Protein AF-A0A358MH93-F1 (afdb_monomer_lite)

pLDDT: mean 88.99, std 15.11, range [40.38, 98.81]

Structure (mmCIF, N/CA/C/O backbone):
data_AF-A0A358MH93-F1
#
_entry.id   AF-A0A358MH93-F1
#
loop_
_atom_site.group_PDB
_atom_site.id
_atom_site.type_symbol
_atom_site.label_atom_id
_atom_site.label_alt_id
_atom_site.label_comp_id
_atom_site.label_asym_id
_atom_site.label_entity_id
_atom_site.label_seq_id
_atom_site.pdbx_PDB_ins_code
_atom_site.Cartn_x
_atom_site.Cartn_y
_atom_site.Cartn_z
_atom_site.occupancy
_atom_site.B_iso_or_equiv
_atom_site.auth_seq_id
_atom_site.auth_comp_id
_atom_site.auth_asym_id
_atom_site.auth_atom_id
_atom_site.pdbx_PDB_model_num
ATOM 1 N N . ASP A 1 1 ? 1.463 18.540 9.383 1.00 69.19 1 ASP A N 1
ATOM 2 C CA . ASP A 1 1 ? 0.606 17.612 10.126 1.00 69.19 1 ASP A CA 1
ATOM 3 C C . ASP A 1 1 ? -0.730 18.300 10.356 1.00 69.19 1 ASP A C 1
ATOM 5 O O . ASP A 1 1 ? -0.720 19.517 10.524 1.00 69.19 1 ASP A O 1
ATOM 9 N N . ILE A 1 2 ? -1.839 17.572 10.247 1.00 83.56 2 ILE A N 1
ATOM 10 C CA . ILE A 1 2 ? -3.200 18.104 10.422 1.00 83.56 2 ILE A CA 1
ATOM 11 C C . ILE A 1 2 ? -3.801 17.738 11.786 1.00 83.56 2 ILE A C 1
ATOM 13 O O . ILE A 1 2 ? -4.782 18.365 12.189 1.00 83.56 2 ILE A O 1
ATOM 17 N N . PHE A 1 3 ? -3.200 16.784 12.507 1.00 84.94 3 PHE A N 1
ATOM 18 C CA . PHE A 1 3 ? -3.620 16.396 13.852 1.00 84.94 3 PHE A CA 1
ATOM 19 C C . PHE A 1 3 ? -3.056 17.318 14.929 1.00 84.94 3 PHE A C 1
ATOM 21 O O . PHE A 1 3 ? -1.975 17.897 14.785 1.00 84.94 3 PHE A O 1
ATOM 28 N N . GLU A 1 4 ? -3.777 17.433 16.040 1.00 78.88 4 GLU A N 1
ATOM 29 C CA . GLU A 1 4 ? -3.270 18.089 17.244 1.00 78.88 4 GLU A CA 1
ATOM 30 C C . GLU A 1 4 ? -1.979 17.420 17.764 1.00 78.88 4 GLU A C 1
ATOM 32 O O . GLU A 1 4 ? -1.848 16.196 17.713 1.00 78.88 4 GLU A O 1
ATOM 37 N N . PRO A 1 5 ? -1.011 18.200 18.288 1.00 81.75 5 PRO A N 1
ATOM 38 C CA . PRO A 1 5 ? -1.078 19.647 18.532 1.00 81.75 5 PRO A CA 1
ATOM 39 C C . PRO A 1 5 ? -0.656 20.520 17.334 1.00 81.75 5 PRO A C 1
ATOM 41 O O . PRO A 1 5 ? -0.644 21.743 17.448 1.00 81.75 5 PRO A O 1
ATOM 44 N N . MET A 1 6 ? -0.254 19.926 16.207 1.00 82.06 6 MET A N 1
ATOM 45 C CA . MET A 1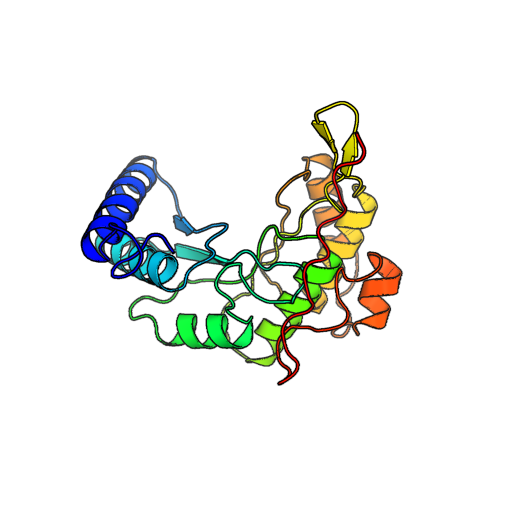 6 ? 0.331 20.657 15.071 1.00 82.06 6 MET A CA 1
ATOM 46 C C . MET A 1 6 ? -0.716 21.178 14.070 1.00 82.06 6 MET A C 1
ATOM 48 O O . MET A 1 6 ? -0.439 22.127 13.335 1.00 82.06 6 MET A O 1
ATOM 52 N N . GLY A 1 7 ? -1.904 20.577 14.050 1.00 82.88 7 GLY A N 1
ATOM 53 C CA . GLY A 1 7 ? -3.100 21.029 13.345 1.00 82.88 7 GLY A CA 1
ATOM 54 C C . GLY A 1 7 ? -4.318 21.064 14.274 1.00 82.88 7 GLY A C 1
ATOM 55 O O . GLY A 1 7 ? -4.172 21.046 15.492 1.00 82.88 7 GLY A O 1
ATOM 56 N N . THR A 1 8 ? -5.521 21.151 13.703 1.00 86.50 8 THR A N 1
ATOM 57 C CA . THR A 1 8 ? -6.782 21.331 14.453 1.00 86.50 8 THR A CA 1
ATOM 58 C C . THR A 1 8 ? -7.646 20.074 14.519 1.00 86.50 8 THR A C 1
ATOM 60 O O . THR A 1 8 ? -8.735 20.114 15.087 1.00 86.50 8 THR A O 1
ATOM 63 N N . MET A 1 9 ? -7.230 18.980 13.877 1.00 91.44 9 MET A N 1
ATOM 64 C CA . MET A 1 9 ? -8.006 17.746 13.858 1.00 91.44 9 MET A CA 1
ATOM 65 C C . MET A 1 9 ? -7.697 16.913 15.101 1.00 91.44 9 MET A C 1
ATOM 67 O O . MET A 1 9 ? -6.548 16.545 15.350 1.00 91.44 9 MET A O 1
ATOM 71 N N . THR A 1 10 ? -8.728 16.604 15.882 1.00 94.88 10 THR A N 1
ATOM 72 C CA . THR A 1 10 ? -8.618 15.669 17.004 1.00 94.88 10 THR A CA 1
ATOM 73 C C . THR A 1 10 ? -8.776 14.233 16.506 1.00 94.88 10 THR A C 1
ATOM 75 O O . THR A 1 10 ? -9.398 13.985 15.470 1.00 94.88 10 THR A O 1
ATOM 78 N N . HIS A 1 11 ? -8.268 13.264 17.274 1.00 94.94 11 HIS A N 1
ATOM 79 C CA . HIS A 1 11 ? -8.519 11.841 17.011 1.00 94.94 11 HIS A CA 1
ATOM 80 C C . HIS A 1 11 ? -10.016 11.525 16.963 1.00 94.94 11 HIS A C 1
ATOM 82 O O . HIS A 1 11 ? -10.476 10.909 16.010 1.00 94.94 11 HIS A O 1
ATOM 88 N N . ALA A 1 12 ? -10.783 12.019 17.938 1.00 96.88 12 ALA A N 1
ATOM 89 C CA . ALA A 1 12 ? -12.228 11.801 18.001 1.00 96.88 12 ALA A CA 1
ATOM 90 C C . ALA A 1 12 ? -12.957 12.331 16.755 1.00 96.88 12 ALA A C 1
ATOM 92 O O . ALA A 1 12 ? -13.821 11.645 16.219 1.00 96.88 12 ALA A O 1
ATOM 93 N N . LEU A 1 13 ? -12.567 13.510 16.257 1.00 97.06 13 LEU A N 1
ATOM 94 C CA . LEU A 1 13 ? -13.145 14.070 15.037 1.00 97.06 13 LEU A CA 1
ATOM 95 C C . LEU A 1 13 ? -12.785 13.233 13.801 1.00 97.06 13 LEU A C 1
ATOM 97 O O . LEU A 1 13 ? -13.634 13.001 12.946 1.00 97.06 13 LEU A O 1
ATOM 101 N N . ALA A 1 14 ? -11.546 12.745 13.702 1.00 97.44 14 ALA A N 1
ATOM 102 C CA . ALA A 1 14 ? -11.155 11.858 12.608 1.00 97.44 14 ALA A CA 1
ATOM 103 C C . ALA A 1 14 ? -11.934 10.529 12.641 1.00 97.44 14 ALA A C 1
ATOM 105 O O . ALA A 1 14 ? -12.376 10.058 11.593 1.00 97.44 14 ALA A O 1
ATOM 106 N N . VAL A 1 15 ? -12.146 9.952 13.831 1.00 98.62 15 VAL A N 1
ATOM 107 C CA . VAL A 1 15 ? -12.980 8.752 14.019 1.00 98.62 15 VAL A CA 1
ATOM 108 C C . VAL A 1 15 ? -14.408 9.013 13.550 1.00 98.62 15 VAL A C 1
ATOM 110 O O . VAL A 1 15 ? -14.942 8.218 12.784 1.00 98.62 15 VAL A O 1
ATOM 113 N N . GLU A 1 16 ? -15.012 10.134 13.950 1.00 98.44 16 GLU A N 1
ATOM 114 C CA . GLU A 1 16 ? -16.363 10.520 13.524 1.00 98.44 16 GLU A CA 1
ATOM 115 C C . GLU A 1 16 ? -16.475 10.597 11.991 1.00 98.44 16 GLU A C 1
ATOM 117 O O . GLU A 1 16 ? -17.361 9.972 11.406 1.00 98.44 16 GLU A O 1
ATOM 122 N N . ILE A 1 17 ? -15.516 11.261 11.333 1.00 98.12 17 ILE A N 1
ATOM 123 C CA . ILE A 1 17 ? -15.471 11.411 9.869 1.00 98.12 17 ILE A CA 1
ATOM 124 C C . ILE A 1 17 ? -15.352 10.058 9.153 1.00 98.12 17 ILE A C 1
ATOM 126 O O . ILE A 1 17 ? -16.009 9.828 8.133 1.00 98.12 17 ILE A O 1
ATOM 130 N N . PHE A 1 18 ? -14.495 9.155 9.635 1.00 98.69 18 PHE A N 1
ATOM 131 C CA . PHE A 1 18 ? -14.370 7.824 9.035 1.00 98.69 18 PHE A CA 1
ATOM 132 C C . PHE A 1 18 ? -15.592 6.946 9.322 1.00 98.69 18 PHE A C 1
ATOM 134 O O . PHE A 1 18 ? -15.972 6.149 8.466 1.00 98.69 18 PHE A O 1
ATOM 141 N N . HIS A 1 19 ? -16.221 7.096 10.489 1.00 98.81 19 HIS A N 1
ATOM 142 C CA . HIS A 1 19 ? -17.366 6.285 10.897 1.00 98.81 19 HIS A CA 1
ATOM 143 C C . HIS A 1 19 ? -18.613 6.615 10.072 1.00 98.81 19 HIS A C 1
ATOM 145 O O . HIS A 1 19 ? -19.288 5.698 9.611 1.00 98.81 19 HIS A O 1
ATOM 151 N N . GLU A 1 20 ? -18.869 7.898 9.797 1.00 98.75 20 GLU A N 1
ATOM 152 C CA . GLU A 1 20 ? -19.962 8.318 8.909 1.00 98.75 20 GLU A CA 1
ATOM 153 C C . GLU A 1 20 ? -19.828 7.686 7.513 1.00 98.75 20 GLU A C 1
ATOM 155 O O . GLU A 1 20 ? -20.782 7.125 6.972 1.00 98.75 20 GLU A O 1
ATOM 160 N N . GLN A 1 21 ? -18.618 7.709 6.946 1.00 98.69 21 GLN A N 1
ATOM 161 C CA . GLN A 1 21 ? -18.345 7.093 5.646 1.00 98.69 21 GLN A CA 1
ATOM 162 C C . GLN A 1 21 ? -18.482 5.565 5.690 1.00 98.69 21 GLN A C 1
ATOM 164 O O . GLN A 1 21 ? -18.990 4.968 4.740 1.00 98.69 21 GLN A O 1
ATOM 169 N N . ALA A 1 22 ? -18.036 4.933 6.779 1.00 98.75 22 ALA A N 1
ATOM 170 C CA . ALA A 1 22 ? -18.141 3.492 6.972 1.00 98.75 22 ALA A CA 1
ATOM 171 C C . ALA A 1 22 ? -19.603 3.028 7.010 1.00 98.75 22 ALA A C 1
ATOM 173 O O . ALA A 1 22 ? -19.953 2.089 6.299 1.00 98.75 22 ALA A O 1
ATOM 174 N N . GLU A 1 23 ? -20.465 3.713 7.767 1.00 98.75 23 GLU A N 1
ATOM 175 C CA . GLU A 1 23 ? -21.899 3.404 7.815 1.00 98.75 23 GLU A CA 1
ATOM 176 C C . GLU A 1 23 ? -22.573 3.642 6.455 1.00 98.75 23 GLU A C 1
ATOM 178 O O . GLU A 1 23 ? -23.325 2.788 5.991 1.00 98.75 23 GLU A O 1
ATOM 183 N N . GLY A 1 24 ? -22.224 4.713 5.734 1.00 98.75 24 GLY A N 1
ATOM 184 C CA . GLY A 1 24 ? -22.736 4.924 4.374 1.00 98.75 24 GLY A CA 1
ATOM 185 C C . GLY A 1 24 ? -22.348 3.805 3.392 1.00 98.75 24 GLY A C 1
ATOM 186 O O . GLY A 1 24 ? -23.178 3.339 2.609 1.00 98.75 24 GLY A O 1
ATOM 187 N N . LEU A 1 25 ? -21.097 3.328 3.437 1.00 98.62 25 LEU A N 1
ATOM 188 C CA . LEU A 1 25 ? -20.631 2.203 2.610 1.00 98.62 25 LEU A CA 1
ATOM 189 C C . LEU A 1 25 ? -21.315 0.883 2.992 1.00 98.62 25 LEU A C 1
ATOM 191 O O . LEU A 1 25 ? -21.677 0.095 2.115 1.00 98.62 25 LEU A O 1
ATOM 195 N N . LYS A 1 26 ? -21.520 0.661 4.291 1.00 98.50 26 LYS A N 1
ATOM 196 C CA . LYS A 1 26 ? -22.234 -0.493 4.843 1.00 98.50 26 LYS A CA 1
ATOM 197 C C . LYS A 1 26 ? -23.681 -0.548 4.375 1.00 98.50 26 LYS A C 1
ATOM 199 O O . LYS A 1 26 ? -24.123 -1.580 3.878 1.00 98.50 26 LYS A O 1
ATOM 204 N N . GLU A 1 27 ? -24.409 0.562 4.490 1.00 98.62 27 GLU A N 1
ATOM 205 C CA . GLU A 1 27 ? -25.786 0.690 4.001 1.00 98.62 27 GLU A CA 1
ATOM 206 C C . GLU A 1 27 ? -25.869 0.472 2.485 1.00 98.62 27 GLU A C 1
ATOM 208 O O . GLU A 1 27 ? -26.817 -0.139 1.990 1.00 98.62 27 GLU A O 1
ATOM 213 N N . GLY A 1 28 ? -24.839 0.907 1.753 1.00 98.38 28 GLY A N 1
ATOM 214 C CA . GLY A 1 28 ? -24.670 0.642 0.324 1.00 98.38 28 GLY A CA 1
ATOM 215 C C . GLY A 1 28 ? -24.374 -0.821 -0.035 1.00 98.38 28 GLY A C 1
ATOM 216 O O . GLY A 1 28 ? -24.369 -1.154 -1.220 1.00 98.38 28 GLY A O 1
ATOM 217 N N . GLY A 1 29 ? -24.149 -1.695 0.951 1.00 98.31 29 GLY A N 1
ATOM 218 C CA . GLY A 1 29 ? -23.909 -3.125 0.756 1.00 98.31 29 GLY A CA 1
ATOM 219 C C . GLY A 1 29 ? -22.457 -3.493 0.451 1.00 98.31 29 GLY A C 1
ATOM 220 O O . GLY A 1 29 ? -22.224 -4.514 -0.190 1.00 98.31 29 GLY A O 1
ATOM 221 N N . ALA A 1 30 ? -21.481 -2.676 0.862 1.00 98.44 30 ALA A N 1
ATOM 222 C CA . ALA A 1 30 ? -20.070 -3.030 0.728 1.00 98.44 30 ALA A CA 1
ATOM 223 C C . ALA A 1 30 ? -19.726 -4.287 1.551 1.00 98.44 30 ALA A C 1
ATOM 225 O O . ALA A 1 30 ? -20.094 -4.392 2.719 1.00 98.44 30 ALA A O 1
ATOM 226 N N . ASP A 1 31 ? -18.968 -5.214 0.960 1.00 98.38 31 ASP A N 1
ATOM 227 C CA . ASP A 1 31 ? -18.526 -6.436 1.649 1.00 98.38 31 ASP A CA 1
ATOM 228 C C . ASP A 1 31 ? -17.365 -6.184 2.628 1.00 98.38 31 ASP A C 1
ATOM 230 O O . ASP A 1 31 ? -17.181 -6.917 3.596 1.00 98.38 31 ASP A O 1
ATOM 234 N N . VAL A 1 32 ? -16.542 -5.169 2.349 1.00 98.31 32 VAL A N 1
ATOM 235 C CA . VAL A 1 32 ? -15.327 -4.833 3.102 1.00 98.31 32 VAL A CA 1
ATOM 236 C C . VAL A 1 32 ? -15.035 -3.341 2.971 1.00 98.31 32 VAL A C 1
ATOM 238 O O . VAL A 1 32 ? -15.236 -2.752 1.906 1.00 98.31 32 VAL A O 1
ATOM 241 N N . LEU A 1 33 ? -14.518 -2.727 4.033 1.00 98.81 33 LEU A N 1
ATOM 242 C CA . LEU A 1 33 ? -14.034 -1.348 3.988 1.00 98.81 33 LEU A CA 1
ATOM 243 C C . LEU A 1 33 ? -12.574 -1.310 3.518 1.00 98.81 33 LEU A C 1
ATOM 245 O O . LEU A 1 33 ? -11.730 -2.075 3.985 1.00 98.81 33 LEU A O 1
ATOM 249 N N . TRP A 1 34 ? -12.257 -0.417 2.581 1.00 98.44 34 TRP A N 1
ATOM 250 C CA . TRP A 1 34 ? -10.931 -0.342 1.966 1.00 98.44 34 TRP A CA 1
ATOM 251 C C . TRP A 1 34 ? -10.288 1.026 2.202 1.00 98.44 34 TRP A C 1
ATOM 253 O O . TRP A 1 34 ? -10.558 1.994 1.492 1.00 98.44 34 TRP A O 1
ATOM 263 N N . LEU A 1 35 ? -9.423 1.103 3.213 1.00 98.56 35 LEU A N 1
ATOM 264 C CA . LEU A 1 35 ? -8.688 2.314 3.563 1.00 98.56 35 LEU A CA 1
ATOM 265 C C . LEU A 1 35 ? -7.454 2.459 2.675 1.00 98.56 35 LEU A C 1
ATOM 267 O O . LEU A 1 35 ? -6.526 1.649 2.734 1.00 98.56 35 LEU A O 1
ATOM 271 N N . GLU A 1 36 ? -7.417 3.503 1.855 1.00 97.19 36 GLU A N 1
ATOM 272 C CA . GLU A 1 36 ? -6.393 3.649 0.823 1.00 97.19 36 GLU A CA 1
ATOM 273 C C . GLU A 1 36 ? -5.651 4.992 0.889 1.00 97.19 36 GLU A C 1
ATOM 275 O O . GLU A 1 36 ? -6.239 6.028 1.179 1.00 97.19 36 GLU A O 1
ATOM 280 N N . THR A 1 37 ? -4.352 4.985 0.559 1.00 95.75 37 THR A N 1
ATOM 281 C CA . THR A 1 37 ? -3.495 6.185 0.442 1.00 95.75 37 THR A CA 1
ATOM 282 C C . THR A 1 37 ? -3.329 6.991 1.736 1.00 95.75 37 THR A C 1
ATOM 284 O O . THR A 1 37 ? -3.125 8.205 1.702 1.00 95.75 37 THR A O 1
ATOM 287 N N . ILE A 1 38 ? -3.347 6.332 2.894 1.00 95.69 38 ILE A N 1
ATOM 288 C CA . ILE A 1 38 ? -3.075 7.012 4.165 1.00 95.69 38 ILE A CA 1
ATOM 289 C C . ILE A 1 38 ? -1.580 7.305 4.307 1.00 95.69 38 ILE A C 1
ATOM 291 O O . ILE A 1 38 ? -0.728 6.512 3.902 1.00 95.69 38 ILE A O 1
ATOM 295 N N . SER A 1 39 ? -1.246 8.464 4.871 1.00 92.69 39 SER A N 1
ATOM 296 C CA . SER A 1 39 ? 0.149 8.876 5.085 1.00 92.69 39 SER A CA 1
ATOM 297 C C . SER A 1 39 ? 0.548 8.933 6.559 1.00 92.69 39 SER A C 1
ATOM 299 O O . SER A 1 39 ? 1.738 8.791 6.856 1.00 92.69 39 SER A O 1
ATOM 301 N N . ALA A 1 40 ? -0.422 9.104 7.462 1.00 94.50 40 ALA A N 1
ATOM 302 C CA . ALA A 1 40 ? -0.213 9.303 8.893 1.00 94.50 40 ALA A CA 1
ATOM 303 C C . ALA A 1 40 ? -0.710 8.101 9.730 1.00 94.50 40 ALA A C 1
ATOM 305 O O . ALA A 1 40 ? -1.810 7.599 9.480 1.00 94.50 40 ALA A O 1
ATOM 306 N N . PRO A 1 41 ? 0.061 7.631 10.729 1.00 95.88 41 PRO A N 1
ATOM 307 C CA . PRO A 1 41 ? -0.391 6.628 11.699 1.00 95.88 41 PRO A CA 1
ATOM 308 C C . PRO A 1 41 ? -1.686 7.002 12.424 1.00 95.88 41 PRO A C 1
ATOM 310 O O . PRO A 1 41 ? -2.514 6.135 12.691 1.00 95.88 41 PRO A O 1
ATOM 313 N N . GLU A 1 42 ? -1.857 8.282 12.744 1.00 95.94 42 GLU A N 1
ATOM 314 C CA . GLU A 1 42 ? -2.990 8.830 13.487 1.00 95.94 42 GLU A CA 1
ATOM 315 C C . GLU A 1 42 ? -4.293 8.655 12.695 1.00 95.94 42 GLU A C 1
ATOM 317 O O . GLU A 1 42 ? -5.267 8.123 13.224 1.00 95.94 42 GLU A O 1
ATOM 322 N N . GLU A 1 43 ? -4.279 8.977 11.396 1.00 96.75 43 GLU A N 1
ATOM 323 C CA . GLU A 1 43 ? -5.405 8.728 10.483 1.00 96.75 43 GLU A CA 1
ATOM 324 C C . GLU A 1 43 ? -5.727 7.238 10.376 1.00 96.75 43 GLU A C 1
ATOM 326 O O . GLU A 1 43 ? -6.890 6.847 10.436 1.00 96.75 43 GLU A O 1
ATOM 331 N N . TYR A 1 44 ? -4.698 6.395 10.248 1.00 98.19 44 TYR A N 1
ATOM 332 C CA . TYR A 1 44 ? -4.880 4.950 10.113 1.00 98.19 44 TYR A CA 1
ATOM 333 C C . TYR A 1 44 ? -5.521 4.342 11.370 1.00 98.19 44 TYR A C 1
ATOM 335 O O . TYR A 1 44 ? -6.386 3.474 11.270 1.00 98.19 44 TYR A O 1
ATOM 343 N N . ARG A 1 45 ? -5.126 4.815 12.562 1.00 98.25 45 ARG A N 1
ATOM 344 C CA . ARG A 1 45 ? -5.712 4.398 13.847 1.00 98.25 45 ARG A CA 1
ATOM 345 C C . ARG A 1 45 ? -7.141 4.907 14.019 1.00 98.25 45 ARG A C 1
ATOM 347 O O . ARG A 1 45 ? -7.982 4.144 14.483 1.00 98.25 45 ARG A O 1
ATOM 354 N N . ALA A 1 46 ? -7.419 6.151 13.632 1.00 98.38 46 ALA A N 1
ATOM 355 C CA . ALA A 1 46 ? -8.769 6.706 13.675 1.00 98.38 46 ALA A CA 1
ATOM 356 C C . ALA A 1 46 ? -9.726 5.948 12.739 1.00 98.38 46 ALA A C 1
ATOM 358 O O . ALA A 1 46 ? -10.827 5.584 13.145 1.00 98.38 46 ALA A O 1
ATOM 359 N N . ALA A 1 47 ? -9.282 5.632 11.518 1.00 98.69 47 ALA A N 1
ATOM 360 C CA . ALA A 1 47 ? -10.046 4.811 10.584 1.00 98.69 47 ALA A CA 1
ATOM 361 C C . ALA A 1 47 ? -10.285 3.394 11.125 1.00 98.69 47 ALA A C 1
ATOM 363 O O . ALA A 1 47 ? -11.403 2.893 11.049 1.00 98.69 47 ALA A O 1
ATOM 364 N N . ALA A 1 48 ? -9.267 2.767 11.728 1.00 98.75 48 ALA A N 1
ATOM 365 C CA . ALA A 1 48 ? -9.434 1.471 12.379 1.00 98.75 48 ALA A CA 1
ATOM 366 C C . ALA A 1 48 ? -10.538 1.531 13.448 1.00 98.75 48 ALA A C 1
ATOM 368 O O . ALA A 1 48 ? -11.488 0.756 13.383 1.00 98.75 48 ALA A O 1
ATOM 369 N N . GLU A 1 49 ? -10.476 2.475 14.388 1.00 98.75 49 GLU A N 1
ATOM 370 C CA . GLU A 1 49 ? -11.504 2.621 15.427 1.00 98.75 49 GLU A CA 1
ATOM 371 C C . GLU A 1 49 ? -12.904 2.849 14.837 1.00 98.75 49 GLU A C 1
ATOM 373 O O . GLU A 1 49 ? -13.857 2.176 15.232 1.00 98.75 49 GLU A O 1
ATOM 378 N N . ALA A 1 50 ? -13.021 3.712 13.827 1.00 98.81 50 ALA A N 1
ATOM 379 C CA . ALA A 1 50 ? -14.271 3.948 13.114 1.00 98.81 50 ALA A CA 1
ATOM 380 C C . ALA A 1 50 ? -14.858 2.675 12.479 1.00 98.81 50 ALA A C 1
ATOM 382 O O . ALA A 1 50 ? -16.058 2.426 12.576 1.00 98.81 50 ALA A O 1
ATOM 383 N N . PHE A 1 51 ? -14.027 1.836 11.861 1.00 98.75 51 PHE A N 1
ATOM 384 C CA . PHE A 1 51 ? -14.483 0.590 11.240 1.00 98.75 51 PHE A CA 1
ATOM 385 C C . PHE A 1 51 ? -14.887 -0.471 12.267 1.00 98.75 51 PHE A C 1
ATOM 387 O O . PHE A 1 51 ? -15.810 -1.246 12.014 1.00 98.75 51 PHE A O 1
ATOM 394 N N . ALA A 1 52 ? -14.257 -0.477 13.450 1.00 98.69 52 ALA A N 1
ATOM 395 C CA . ALA A 1 52 ? -14.726 -1.287 14.574 1.00 98.69 52 ALA A CA 1
ATOM 396 C C . ALA A 1 52 ? -16.107 -0.840 15.064 1.00 98.69 52 ALA A C 1
ATOM 398 O O . ALA A 1 52 ? -16.950 -1.698 15.320 1.00 98.69 52 ALA A O 1
ATOM 399 N N . LEU A 1 53 ? -16.356 0.472 15.168 1.00 98.62 53 LEU A N 1
ATOM 400 C CA . LEU A 1 53 ? -17.675 1.007 15.530 1.00 98.62 53 LEU A CA 1
ATOM 401 C C . LEU A 1 53 ? -18.743 0.611 14.503 1.00 98.62 53 LEU A C 1
ATOM 403 O O . LEU A 1 53 ? -19.825 0.172 14.892 1.00 98.62 53 LEU A O 1
ATOM 407 N N . ALA A 1 54 ? -18.398 0.662 13.213 1.00 98.50 54 ALA A N 1
ATOM 408 C CA . ALA A 1 54 ? -19.283 0.218 12.140 1.00 98.50 54 ALA A CA 1
ATOM 409 C C . ALA A 1 54 ? -19.485 -1.311 12.098 1.00 98.50 54 ALA A C 1
ATOM 411 O O . ALA A 1 54 ? -20.402 -1.808 11.437 1.00 98.50 54 ALA A O 1
ATOM 412 N N . GLY A 1 55 ? -18.648 -2.080 12.803 1.00 98.38 55 GLY A N 1
ATOM 413 C CA . GLY A 1 55 ? -18.712 -3.540 12.846 1.00 98.38 55 GLY A CA 1
ATOM 414 C C . GLY A 1 55 ? -18.396 -4.204 11.505 1.00 98.38 55 GLY A C 1
ATOM 415 O O . GLY A 1 55 ? -18.986 -5.238 11.195 1.00 98.38 55 GLY A O 1
ATOM 416 N N . MET A 1 56 ? -17.512 -3.605 10.700 1.00 98.25 56 MET A N 1
ATOM 417 C CA . MET A 1 56 ? -17.132 -4.117 9.382 1.00 98.25 56 MET A CA 1
ATOM 418 C C . MET A 1 56 ? -15.673 -4.559 9.325 1.00 98.25 56 MET A C 1
ATOM 420 O O . MET A 1 56 ? -14.774 -3.906 9.861 1.00 98.25 56 MET A O 1
ATOM 424 N N . ASP A 1 57 ? -15.440 -5.645 8.594 1.00 98.50 57 ASP A N 1
ATOM 425 C CA . ASP A 1 57 ? -14.103 -6.062 8.204 1.00 98.50 57 ASP A CA 1
ATOM 426 C C . ASP A 1 57 ? -13.468 -5.042 7.249 1.00 98.50 57 ASP A C 1
ATOM 428 O O . ASP A 1 57 ? -14.148 -4.394 6.444 1.00 98.50 57 ASP A O 1
ATOM 432 N N . TRP A 1 58 ? -12.142 -4.902 7.323 1.00 98.75 58 TRP A N 1
ATOM 433 C CA . TRP A 1 58 ? -11.438 -3.883 6.554 1.00 98.75 58 TRP A CA 1
ATOM 434 C C . TRP A 1 58 ? -10.031 -4.286 6.113 1.00 98.75 58 TRP A C 1
ATOM 436 O O . TRP A 1 58 ? -9.375 -5.157 6.691 1.00 98.75 58 TRP A O 1
ATOM 446 N N . CYS A 1 59 ? -9.560 -3.614 5.068 1.00 98.62 59 CYS A N 1
ATOM 447 C CA . CYS A 1 59 ? -8.199 -3.668 4.546 1.00 98.62 59 CYS A CA 1
ATOM 448 C C . CYS A 1 59 ? -7.597 -2.261 4.555 1.00 98.62 59 CYS A C 1
ATOM 450 O O . CYS A 1 59 ? -8.327 -1.283 4.389 1.00 98.62 59 CYS A O 1
ATOM 452 N N . GLY A 1 60 ? -6.274 -2.140 4.706 1.00 98.19 60 GLY A N 1
ATOM 453 C CA . GLY A 1 60 ? -5.653 -0.819 4.809 1.00 98.19 60 GLY A CA 1
ATOM 454 C C . GLY A 1 60 ? -4.275 -0.689 4.171 1.00 98.19 60 GLY A C 1
ATOM 455 O O . GLY A 1 60 ? -3.340 -1.409 4.517 1.00 98.19 60 GLY A O 1
ATOM 456 N N . THR A 1 61 ? -4.109 0.305 3.305 1.00 98.25 61 THR A N 1
ATOM 457 C CA . THR A 1 61 ? -2.832 0.630 2.653 1.00 98.25 61 THR A CA 1
ATOM 458 C C . THR A 1 61 ? -2.351 2.036 2.982 1.00 98.25 61 THR A C 1
ATOM 460 O O . THR A 1 61 ? -3.152 2.966 3.082 1.00 98.25 61 THR A O 1
ATOM 463 N N . MET A 1 62 ? -1.032 2.190 3.109 1.00 97.56 62 MET A N 1
ATOM 464 C CA . MET A 1 62 ? -0.383 3.501 3.178 1.00 97.56 62 MET A CA 1
ATOM 465 C C . MET A 1 62 ? 0.404 3.790 1.897 1.00 97.56 62 MET A C 1
ATOM 467 O O . MET A 1 62 ? 0.875 2.872 1.220 1.00 97.56 62 MET A O 1
ATOM 471 N N . SER A 1 63 ? 0.572 5.074 1.578 1.00 94.69 63 SER A N 1
ATOM 472 C CA . SER A 1 63 ? 1.379 5.513 0.434 1.00 94.69 63 SER A CA 1
ATOM 473 C C . SER A 1 63 ? 2.811 5.814 0.863 1.00 94.69 63 SER A C 1
ATOM 475 O O . SER A 1 63 ? 3.044 6.629 1.757 1.00 94.69 63 SER A O 1
ATOM 477 N N . PHE A 1 64 ? 3.773 5.202 0.175 1.00 92.56 64 PHE A N 1
ATOM 478 C CA . PHE A 1 64 ? 5.206 5.362 0.422 1.00 92.56 64 PHE A CA 1
ATOM 479 C C . PHE A 1 64 ? 5.849 6.167 -0.706 1.00 92.56 64 PHE A C 1
ATOM 481 O O . PHE A 1 64 ? 5.524 5.984 -1.880 1.00 92.56 64 PHE A O 1
ATOM 488 N N . ASP A 1 65 ? 6.735 7.087 -0.346 1.00 81.69 65 ASP A N 1
ATOM 489 C CA . ASP A 1 65 ? 7.442 7.951 -1.279 1.00 81.69 65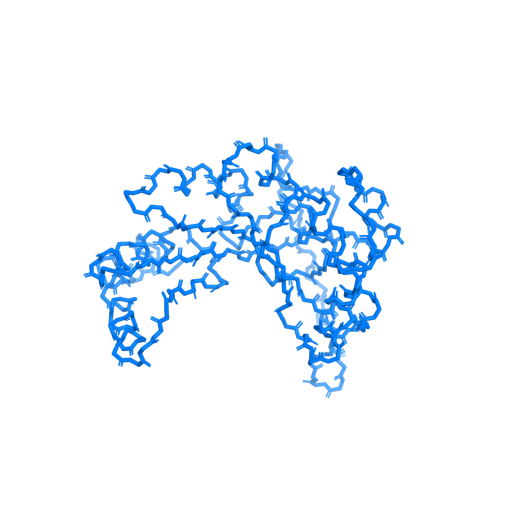 ASP A CA 1
ATOM 490 C C . ASP A 1 65 ? 8.809 7.381 -1.686 1.00 81.69 65 ASP A C 1
ATOM 492 O O . ASP A 1 65 ? 9.166 6.237 -1.384 1.00 81.69 65 ASP A O 1
ATOM 496 N N . THR A 1 66 ? 9.582 8.202 -2.399 1.00 68.56 66 THR A N 1
ATOM 497 C CA . THR A 1 66 ? 10.883 7.833 -2.951 1.00 68.56 66 THR A CA 1
ATOM 498 C C . THR A 1 66 ? 11.886 7.347 -1.907 1.00 68.56 66 THR A C 1
ATOM 500 O O . THR A 1 66 ? 12.809 6.617 -2.251 1.00 68.56 66 THR A O 1
ATOM 503 N N . ALA A 1 67 ? 11.744 7.741 -0.639 1.00 70.94 67 ALA A N 1
ATOM 504 C CA . ALA A 1 67 ? 12.651 7.382 0.449 1.00 70.94 67 ALA A CA 1
ATOM 505 C C . ALA A 1 67 ? 12.239 6.092 1.186 1.00 70.94 67 ALA A C 1
ATOM 507 O O . ALA A 1 67 ? 12.745 5.835 2.275 1.00 70.94 67 ALA A O 1
ATOM 508 N N . GLY A 1 68 ? 11.296 5.308 0.643 1.00 81.94 68 GLY A N 1
ATOM 509 C CA . GLY A 1 68 ? 10.820 4.072 1.278 1.00 81.94 68 GLY A CA 1
ATOM 510 C C . GLY A 1 68 ? 9.998 4.307 2.552 1.00 81.94 68 GLY A C 1
ATOM 511 O O . GLY A 1 68 ? 9.773 3.385 3.339 1.00 81.94 68 GLY A O 1
ATOM 512 N N . ARG A 1 69 ? 9.531 5.543 2.762 1.00 91.25 69 ARG A N 1
ATOM 513 C CA . ARG A 1 69 ? 8.743 5.976 3.922 1.00 91.25 69 ARG A CA 1
ATOM 514 C C . ARG A 1 69 ? 7.476 6.692 3.470 1.00 91.25 69 ARG A C 1
ATOM 516 O O . ARG A 1 69 ? 7.409 7.197 2.355 1.00 91.25 69 ARG A O 1
ATOM 523 N N . THR A 1 70 ? 6.458 6.750 4.320 1.00 93.31 70 THR A N 1
ATOM 524 C CA . THR A 1 70 ? 5.282 7.593 4.056 1.00 93.31 70 THR A CA 1
ATOM 525 C C . THR A 1 70 ? 5.650 9.078 4.124 1.00 93.31 70 THR A C 1
ATOM 527 O O . THR A 1 70 ? 6.724 9.438 4.609 1.00 93.31 70 THR A O 1
ATOM 530 N N . MET A 1 71 ? 4.741 9.971 3.709 1.00 89.00 71 MET A N 1
ATOM 531 C CA . MET A 1 71 ? 4.946 11.425 3.846 1.00 89.00 71 MET A CA 1
ATOM 532 C C . MET A 1 71 ? 5.235 11.852 5.298 1.00 89.00 71 MET A C 1
ATOM 534 O O . MET A 1 71 ? 5.936 12.838 5.518 1.00 89.00 71 MET A O 1
ATOM 538 N N . MET A 1 72 ? 4.736 11.089 6.276 1.00 90.00 72 MET A N 1
ATOM 539 C CA . MET A 1 72 ? 4.962 11.315 7.708 1.00 90.00 72 MET A CA 1
ATOM 540 C C . MET A 1 72 ? 6.181 10.555 8.257 1.00 90.00 72 MET A C 1
ATOM 542 O O . MET A 1 72 ? 6.392 10.503 9.464 1.00 90.00 72 MET A O 1
ATOM 546 N N . GLY A 1 73 ? 7.007 9.968 7.386 1.00 91.56 73 GLY A N 1
ATOM 547 C CA . GLY A 1 73 ? 8.269 9.329 7.757 1.00 91.56 73 GLY A CA 1
ATOM 548 C C . GLY A 1 73 ? 8.151 7.887 8.253 1.00 91.56 73 GLY A C 1
ATOM 549 O O . GLY A 1 73 ? 9.141 7.350 8.756 1.00 91.56 73 GLY A O 1
ATOM 550 N N . VAL A 1 74 ? 6.990 7.247 8.098 1.00 93.75 74 VAL A N 1
ATOM 551 C CA . VAL A 1 74 ? 6.741 5.877 8.574 1.00 93.75 74 VAL A CA 1
ATOM 552 C C . VAL A 1 74 ? 7.376 4.867 7.623 1.00 93.75 74 VAL A C 1
ATOM 554 O O . VAL A 1 74 ? 7.089 4.885 6.429 1.00 93.75 74 VAL A O 1
ATOM 557 N N . THR A 1 75 ? 8.230 3.978 8.130 1.00 95.62 75 THR A N 1
ATOM 558 C CA . THR A 1 75 ? 8.802 2.872 7.341 1.00 95.62 75 THR A CA 1
ATOM 559 C C . THR A 1 75 ? 7.817 1.709 7.201 1.00 95.62 75 THR A C 1
ATOM 561 O O . THR A 1 75 ? 6.872 1.568 7.981 1.00 95.62 75 THR A O 1
ATOM 564 N N . SER A 1 76 ? 8.063 0.817 6.239 1.00 94.88 76 SER A N 1
ATOM 565 C CA . SER A 1 76 ? 7.279 -0.417 6.078 1.00 94.88 76 SER A CA 1
ATOM 566 C C . SER A 1 76 ? 7.287 -1.286 7.346 1.00 94.88 76 SER A C 1
ATOM 568 O O . SER A 1 76 ? 6.246 -1.802 7.752 1.00 94.88 76 SER A O 1
ATOM 570 N N . ALA A 1 77 ? 8.431 -1.381 8.031 1.00 95.25 77 ALA A N 1
ATOM 571 C CA . ALA A 1 77 ? 8.559 -2.096 9.300 1.00 95.25 77 ALA A CA 1
ATOM 572 C C . ALA A 1 77 ? 7.725 -1.456 10.425 1.00 95.25 77 ALA A C 1
ATOM 574 O O . ALA A 1 77 ? 7.030 -2.160 11.157 1.00 95.25 77 ALA A O 1
ATOM 575 N N . GLN A 1 78 ? 7.748 -0.123 10.537 1.00 96.56 78 GLN A N 1
ATOM 576 C CA . GLN A 1 78 ? 6.954 0.606 11.531 1.00 96.56 78 GLN A CA 1
ATOM 577 C C . GLN A 1 78 ? 5.452 0.448 11.285 1.00 96.56 78 GLN A C 1
ATOM 579 O O . GLN A 1 78 ? 4.706 0.215 12.234 1.00 96.56 78 GLN A O 1
ATOM 584 N N . MET A 1 79 ? 5.007 0.524 10.026 1.00 96.81 79 MET A N 1
ATOM 585 C CA . MET A 1 79 ? 3.604 0.288 9.680 1.00 96.81 79 MET A CA 1
ATOM 586 C C . MET A 1 79 ? 3.181 -1.150 10.004 1.00 96.81 79 MET A C 1
ATOM 588 O O . MET A 1 79 ? 2.128 -1.342 10.604 1.00 96.81 79 MET A O 1
ATOM 592 N N . ALA A 1 80 ? 3.985 -2.155 9.645 1.00 97.12 80 ALA A N 1
ATOM 593 C CA . ALA A 1 80 ? 3.668 -3.549 9.953 1.00 97.12 80 ALA A CA 1
ATOM 594 C C . ALA A 1 80 ? 3.534 -3.779 11.467 1.00 97.12 80 ALA A C 1
ATOM 596 O O . ALA A 1 80 ? 2.557 -4.374 11.909 1.00 97.12 80 ALA A O 1
ATOM 597 N N . LEU A 1 81 ? 4.457 -3.241 12.274 1.00 96.56 81 LEU A N 1
ATOM 598 C CA . LEU A 1 81 ? 4.359 -3.310 13.735 1.00 96.56 81 LEU A CA 1
ATOM 599 C C . LEU A 1 81 ? 3.114 -2.583 14.265 1.00 96.56 81 LEU A C 1
ATOM 601 O O . LEU A 1 81 ? 2.431 -3.100 15.144 1.00 96.56 81 LEU A O 1
ATOM 605 N N . MET A 1 82 ? 2.805 -1.399 13.728 1.00 97.38 82 MET A N 1
ATOM 606 C CA . MET A 1 82 ? 1.605 -0.646 14.094 1.00 97.38 82 MET A CA 1
ATOM 607 C C . MET A 1 82 ? 0.333 -1.457 13.836 1.00 97.38 82 MET A C 1
ATOM 609 O O . MET A 1 82 ? -0.535 -1.491 14.704 1.00 97.38 82 MET A O 1
ATOM 613 N N . VAL A 1 83 ? 0.229 -2.094 12.667 1.00 97.56 83 VAL A N 1
ATOM 614 C CA . VAL A 1 83 ? -0.919 -2.918 12.264 1.00 97.56 83 VAL A CA 1
ATOM 615 C C . VAL A 1 83 ? -1.163 -4.047 13.263 1.00 97.56 83 VAL A C 1
ATOM 617 O O . VAL A 1 83 ? -2.301 -4.255 13.672 1.00 97.56 83 VAL A O 1
ATOM 620 N N . GLU A 1 84 ? -0.107 -4.727 13.713 1.00 95.75 84 GLU A N 1
ATOM 621 C CA . GLU A 1 84 ? -0.199 -5.808 14.707 1.00 95.75 84 GLU A CA 1
ATOM 622 C C . GLU A 1 84 ? -0.647 -5.330 16.100 1.00 95.75 84 GLU A C 1
ATOM 624 O O . GLU A 1 84 ? -1.136 -6.122 16.900 1.00 95.75 84 GLU A O 1
ATOM 629 N N . GLN A 1 85 ? -0.492 -4.039 16.403 1.00 96.25 85 GLN A N 1
ATOM 630 C CA . GLN A 1 85 ? -0.856 -3.438 17.691 1.00 96.25 85 GLN A CA 1
ATOM 631 C C . GLN A 1 85 ? -2.263 -2.826 17.710 1.00 96.25 85 GLN A C 1
ATOM 633 O O . GLN A 1 85 ? -2.691 -2.319 18.748 1.00 96.25 85 GLN A O 1
ATOM 638 N N . LEU A 1 86 ? -2.972 -2.810 16.579 1.00 97.75 86 LEU A N 1
ATOM 639 C CA . LEU A 1 86 ? -4.341 -2.301 16.533 1.00 97.75 86 LEU A CA 1
ATOM 640 C C . LEU A 1 86 ? -5.283 -3.246 17.300 1.00 97.75 86 LEU A C 1
ATOM 642 O O . LEU A 1 86 ? -5.166 -4.460 17.140 1.00 97.75 86 LEU A O 1
ATOM 646 N N . PRO A 1 87 ? -6.252 -2.727 18.080 1.00 97.50 87 PRO A N 1
ATOM 647 C CA . PRO A 1 87 ? -7.276 -3.558 18.722 1.00 97.50 87 PRO A CA 1
ATOM 648 C C . PRO A 1 87 ? -8.128 -4.351 17.720 1.00 97.50 87 PRO A C 1
ATOM 650 O O . PRO A 1 87 ? -8.573 -5.456 18.018 1.00 97.50 87 PRO A O 1
ATOM 653 N N . ASN A 1 88 ? -8.337 -3.790 16.527 1.00 97.88 88 ASN A N 1
ATOM 654 C CA . ASN A 1 88 ? -9.102 -4.368 15.425 1.00 97.88 88 ASN A CA 1
ATOM 655 C C . ASN A 1 88 ? -8.272 -4.328 14.120 1.00 97.88 88 ASN A C 1
ATOM 657 O O . ASN A 1 88 ? -8.522 -3.527 13.217 1.00 97.88 88 ASN A O 1
ATOM 661 N N . PRO A 1 89 ? -7.220 -5.150 14.024 1.00 97.69 89 PRO A N 1
ATOM 662 C CA . PRO A 1 89 ? -6.286 -5.091 12.908 1.00 97.69 89 PRO A CA 1
ATOM 663 C C . PRO A 1 89 ? -6.975 -5.451 11.578 1.00 97.69 89 PRO A C 1
ATOM 665 O O . PRO A 1 89 ? -7.868 -6.300 11.572 1.00 97.69 89 PRO A O 1
ATOM 668 N N . PRO A 1 90 ? -6.545 -4.867 10.445 1.00 98.25 90 PRO A N 1
ATOM 669 C CA . PRO A 1 90 ? -7.116 -5.163 9.137 1.00 98.25 90 PRO A CA 1
ATOM 670 C C . PRO A 1 90 ? -6.882 -6.625 8.737 1.00 98.25 90 PRO A C 1
ATOM 672 O O . PRO A 1 90 ? -5.880 -7.245 9.114 1.00 98.25 90 PRO A O 1
ATOM 675 N N . MET A 1 91 ? -7.766 -7.150 7.888 1.00 98.25 91 MET A N 1
ATOM 676 C CA . MET A 1 91 ? -7.624 -8.476 7.277 1.00 98.25 91 MET A CA 1
ATOM 677 C C . MET A 1 91 ? -6.409 -8.558 6.352 1.00 98.25 91 MET A C 1
ATOM 679 O O . MET A 1 91 ? -5.817 -9.622 6.197 1.00 98.25 91 MET A O 1
ATOM 683 N N . ALA A 1 92 ? -6.052 -7.443 5.716 1.00 98.50 92 ALA A N 1
ATOM 684 C CA . ALA A 1 92 ? -4.895 -7.313 4.846 1.00 98.50 92 ALA A CA 1
ATOM 685 C C . ALA A 1 92 ? -4.363 -5.879 4.885 1.00 98.50 92 ALA A C 1
ATOM 687 O O . ALA A 1 92 ? -5.129 -4.920 5.007 1.00 98.50 92 ALA A O 1
ATOM 688 N N . PHE A 1 93 ? -3.050 -5.724 4.742 1.00 98.62 93 PHE A N 1
ATOM 689 C CA . PHE A 1 93 ? -2.423 -4.406 4.710 1.00 98.62 93 PHE A CA 1
ATOM 690 C C . PHE A 1 93 ? -1.325 -4.333 3.661 1.00 98.62 93 PHE A C 1
ATOM 692 O O . PHE A 1 93 ? -0.832 -5.351 3.180 1.00 98.62 93 PHE A O 1
ATOM 699 N N . GLY A 1 94 ? -0.915 -3.128 3.289 1.00 97.75 94 GLY A N 1
ATOM 700 C CA . GLY A 1 94 ? 0.241 -2.983 2.417 1.00 97.75 94 GLY A CA 1
ATOM 701 C C . GLY A 1 94 ? 0.412 -1.582 1.872 1.00 97.75 94 GLY A C 1
ATOM 702 O O . GLY A 1 94 ? 0.171 -0.599 2.571 1.00 97.75 94 GLY A O 1
ATOM 703 N N . ALA A 1 95 ? 0.840 -1.504 0.617 1.00 97.12 95 ALA A N 1
ATOM 704 C CA . ALA A 1 95 ? 1.131 -0.242 -0.040 1.00 97.12 95 ALA A CA 1
ATOM 705 C C . ALA A 1 95 ? 0.326 -0.077 -1.326 1.00 97.12 95 ALA A C 1
ATOM 707 O O . ALA A 1 95 ? 0.118 -1.024 -2.094 1.00 97.12 95 ALA A O 1
ATOM 708 N N . ASN A 1 96 ? -0.065 1.164 -1.580 1.00 96.38 96 ASN A N 1
ATOM 709 C CA . ASN A 1 96 ? -0.622 1.609 -2.844 1.00 96.38 96 ASN A CA 1
ATOM 710 C C . ASN A 1 96 ? 0.025 2.939 -3.260 1.00 96.38 96 ASN A C 1
ATOM 712 O O . ASN A 1 96 ? 0.632 3.630 -2.440 1.00 96.38 96 ASN A O 1
ATOM 716 N N . CYS A 1 97 ? -0.147 3.316 -4.525 1.00 89.50 97 CYS A N 1
ATOM 717 C CA . CYS A 1 97 ? 0.355 4.576 -5.066 1.00 89.50 97 CYS A CA 1
ATOM 718 C C . CYS A 1 97 ? 1.889 4.701 -4.926 1.00 89.50 97 CYS A C 1
ATOM 720 O O . CYS A 1 97 ? 2.617 3.744 -5.195 1.00 89.50 97 CYS A O 1
ATOM 722 N N . GLY A 1 98 ? 2.385 5.888 -4.573 1.00 79.62 98 GLY A N 1
ATOM 723 C CA . GLY A 1 98 ? 3.809 6.194 -4.472 1.00 79.62 98 GLY A CA 1
ATOM 724 C C . GLY A 1 98 ? 4.421 6.688 -5.782 1.00 79.62 98 GLY A C 1
ATOM 725 O O . GLY A 1 98 ? 3.764 7.340 -6.595 1.00 79.62 98 GLY A O 1
ATOM 726 N N . THR A 1 99 ? 5.715 6.432 -5.977 1.00 76.12 99 THR A N 1
ATOM 727 C CA . THR A 1 99 ? 6.458 6.951 -7.141 1.00 76.12 99 THR A CA 1
ATOM 728 C C . THR A 1 99 ? 6.368 6.044 -8.366 1.00 76.12 99 THR A C 1
ATOM 730 O O . THR A 1 99 ? 6.128 6.538 -9.464 1.00 76.12 99 THR A O 1
ATOM 733 N N . GLY A 1 100 ? 6.502 4.729 -8.190 1.00 83.25 100 GLY A N 1
ATOM 734 C CA . GLY A 1 100 ? 6.459 3.763 -9.284 1.00 83.25 100 GLY A CA 1
ATOM 735 C C . GLY A 1 100 ? 6.404 2.319 -8.787 1.00 83.25 100 GLY A C 1
ATOM 736 O O . GLY A 1 100 ? 6.525 2.052 -7.590 1.00 83.25 100 GLY A O 1
ATOM 737 N N . ALA A 1 101 ? 6.215 1.385 -9.720 1.00 89.50 101 ALA A N 1
ATOM 738 C CA . ALA A 1 101 ? 6.065 -0.037 -9.424 1.00 89.50 101 ALA A CA 1
ATOM 739 C C . ALA A 1 101 ? 7.296 -0.639 -8.716 1.00 89.50 101 ALA A C 1
ATOM 741 O O . ALA A 1 101 ? 7.127 -1.402 -7.769 1.00 89.50 101 ALA A O 1
ATOM 742 N N . SER A 1 102 ? 8.518 -0.256 -9.111 1.00 91.75 102 SER A N 1
ATOM 743 C CA . SER A 1 102 ? 9.767 -0.708 -8.475 1.00 91.75 102 SER A CA 1
ATOM 744 C C . SER A 1 102 ? 9.833 -0.319 -6.993 1.00 91.75 102 SER A C 1
ATOM 746 O O . SER A 1 102 ? 10.001 -1.182 -6.131 1.00 91.75 102 SER A O 1
ATOM 748 N N . ASP A 1 103 ? 9.623 0.961 -6.673 1.00 91.25 103 ASP A N 1
ATOM 749 C CA . ASP A 1 103 ? 9.619 1.463 -5.293 1.00 91.25 103 ASP A CA 1
ATOM 750 C C . ASP A 1 103 ? 8.560 0.785 -4.422 1.00 91.25 103 ASP A C 1
ATOM 752 O O . ASP A 1 103 ? 8.842 0.420 -3.280 1.00 91.25 103 ASP A O 1
ATOM 756 N N . LEU A 1 104 ? 7.366 0.549 -4.970 1.00 94.25 104 LEU A N 1
ATOM 757 C CA . LEU A 1 104 ? 6.320 -0.168 -4.251 1.00 94.25 104 LEU A CA 1
ATOM 758 C C . LEU A 1 104 ? 6.760 -1.596 -3.894 1.00 94.25 104 LEU A C 1
ATOM 760 O O . LEU A 1 104 ? 6.539 -2.041 -2.768 1.00 94.25 104 LEU A O 1
ATOM 764 N N . LEU A 1 105 ? 7.421 -2.313 -4.810 1.00 95.19 105 LEU A N 1
ATOM 765 C CA . LEU A 1 105 ? 7.920 -3.662 -4.526 1.00 95.19 105 LEU A CA 1
ATOM 766 C C . LEU A 1 105 ? 8.990 -3.680 -3.435 1.00 95.19 105 LEU A C 1
ATOM 768 O O . LEU A 1 105 ? 8.992 -4.598 -2.614 1.00 95.19 105 LEU A O 1
ATOM 772 N N . ARG A 1 106 ? 9.849 -2.658 -3.368 1.00 93.50 106 ARG A N 1
ATOM 773 C CA . ARG A 1 106 ? 10.801 -2.494 -2.258 1.00 93.50 106 ARG A CA 1
ATOM 774 C C . ARG A 1 106 ? 10.076 -2.357 -0.916 1.00 93.50 106 ARG A C 1
ATOM 776 O O . ARG A 1 106 ? 10.446 -3.025 0.047 1.00 93.50 106 ARG A O 1
ATOM 783 N N . THR A 1 107 ? 8.996 -1.579 -0.860 1.00 95.19 107 THR A N 1
ATOM 784 C CA . THR A 1 107 ? 8.150 -1.480 0.340 1.00 95.19 107 THR A CA 1
ATOM 785 C C . THR A 1 107 ? 7.508 -2.824 0.698 1.00 95.19 107 THR A C 1
ATOM 787 O O . THR A 1 107 ? 7.531 -3.225 1.863 1.00 95.19 107 THR A O 1
ATOM 790 N N . VAL A 1 108 ? 6.991 -3.563 -0.292 1.00 96.69 108 VAL A N 1
ATOM 791 C CA . VAL A 1 108 ? 6.387 -4.894 -0.084 1.00 96.69 108 VAL A CA 1
ATOM 792 C C . VAL A 1 108 ? 7.404 -5.900 0.460 1.00 96.69 108 VAL A C 1
ATOM 794 O O . VAL A 1 108 ? 7.074 -6.661 1.370 1.00 96.69 108 VAL A O 1
ATOM 797 N N . LEU A 1 109 ? 8.650 -5.881 -0.026 1.00 96.19 109 LEU A N 1
ATOM 798 C CA . LEU A 1 109 ? 9.739 -6.685 0.540 1.00 96.19 109 LEU A CA 1
ATOM 799 C C . LEU A 1 109 ? 9.990 -6.338 2.014 1.00 96.19 109 LEU A C 1
ATOM 801 O O . LEU A 1 109 ? 10.169 -7.244 2.830 1.00 96.19 109 LEU A O 1
ATOM 805 N N . GLY A 1 110 ? 9.938 -5.050 2.366 1.00 95.12 110 GLY A N 1
ATOM 806 C CA . GLY A 1 110 ? 10.047 -4.585 3.749 1.00 95.12 110 GLY A CA 1
ATOM 807 C C . GLY A 1 110 ? 8.934 -5.115 4.660 1.00 95.12 110 GLY A C 1
ATOM 808 O O . GLY A 1 110 ? 9.220 -5.543 5.779 1.00 95.12 110 GLY A O 1
ATOM 809 N N . PHE A 1 111 ? 7.689 -5.181 4.173 1.00 96.69 111 PHE A N 1
ATOM 810 C CA . PHE A 1 111 ? 6.588 -5.829 4.899 1.00 96.69 111 PHE A CA 1
ATOM 811 C C . PHE A 1 111 ? 6.803 -7.337 5.044 1.00 96.69 111 PHE A C 1
ATOM 813 O O . PHE A 1 111 ? 6.693 -7.880 6.143 1.00 96.69 111 PHE A O 1
ATOM 820 N N . ALA A 1 112 ? 7.163 -8.020 3.955 1.00 95.88 112 ALA A N 1
ATOM 821 C CA . ALA A 1 112 ? 7.407 -9.461 3.959 1.00 95.88 112 ALA A CA 1
ATOM 822 C C . ALA A 1 112 ? 8.566 -9.866 4.890 1.00 95.88 112 ALA A C 1
ATOM 824 O O . ALA A 1 112 ? 8.571 -10.978 5.426 1.00 95.88 112 ALA A O 1
ATOM 825 N N . ALA A 1 113 ? 9.535 -8.973 5.116 1.00 95.62 113 ALA A N 1
ATOM 826 C CA . ALA A 1 113 ? 10.625 -9.180 6.065 1.00 95.62 113 ALA A CA 1
ATOM 827 C C . ALA A 1 113 ? 10.152 -9.236 7.529 1.00 95.62 113 ALA A C 1
ATOM 829 O O . ALA A 1 113 ? 10.801 -9.898 8.337 1.00 95.62 113 ALA A O 1
ATOM 830 N N . GLN A 1 114 ? 9.007 -8.622 7.858 1.00 95.06 114 GLN A N 1
ATOM 831 C CA . GLN A 1 114 ? 8.438 -8.640 9.214 1.00 95.06 114 GLN A CA 1
ATOM 832 C C . GLN A 1 114 ? 7.734 -9.955 9.564 1.00 95.06 114 GLN A C 1
ATOM 834 O O . GLN A 1 114 ? 7.404 -10.173 10.723 1.00 95.06 114 GLN A O 1
ATOM 839 N N . ARG A 1 115 ? 7.525 -10.848 8.582 1.00 88.50 115 ARG A N 1
ATOM 840 C CA . ARG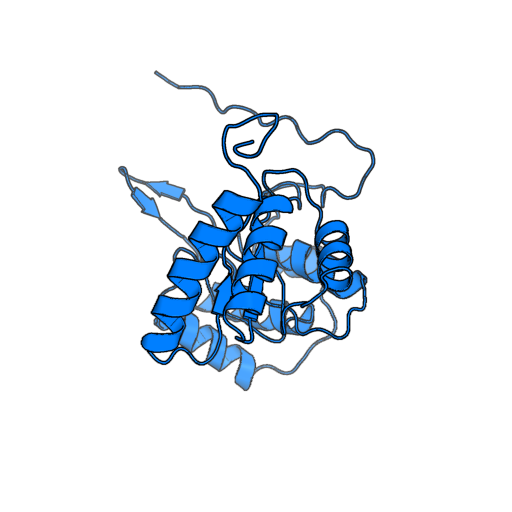 A 1 115 ? 6.926 -12.183 8.777 1.00 88.50 115 ARG A CA 1
ATOM 841 C C . ARG A 1 115 ? 5.552 -12.160 9.467 1.00 88.50 115 ARG A C 1
ATOM 843 O O . ARG A 1 115 ? 5.232 -13.083 10.206 1.00 88.50 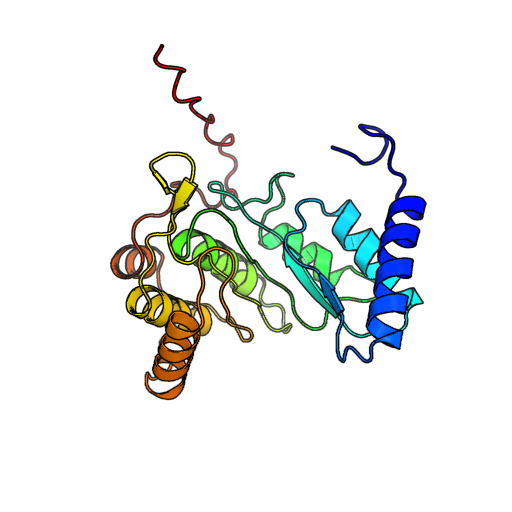115 ARG A O 1
ATOM 850 N N . SER A 1 116 ? 4.743 -11.131 9.209 1.00 89.62 116 SER A N 1
ATOM 851 C CA . SER A 1 116 ? 3.322 -11.157 9.572 1.00 89.62 116 SER A CA 1
ATOM 852 C C . SER A 1 116 ? 2.596 -12.216 8.735 1.00 89.62 116 SER A C 1
ATOM 854 O O . SER A 1 116 ? 2.862 -12.358 7.539 1.00 89.62 116 SER A O 1
ATOM 856 N N . ASP A 1 117 ? 1.661 -12.939 9.353 1.00 92.12 117 ASP A N 1
ATOM 857 C CA . ASP A 1 117 ? 0.805 -13.912 8.664 1.00 92.12 117 ASP A CA 1
ATOM 858 C C . ASP A 1 117 ? -0.303 -13.239 7.830 1.00 92.12 117 ASP A C 1
ATOM 860 O O . ASP A 1 117 ? -0.979 -13.896 7.024 1.00 92.12 117 ASP A O 1
ATOM 864 N N . ARG A 1 118 ? -0.491 -11.920 7.988 1.00 96.00 118 ARG A N 1
ATOM 865 C CA . ARG A 1 118 ? -1.519 -11.163 7.269 1.00 96.00 118 ARG A CA 1
ATOM 866 C C . ARG A 1 118 ? -1.198 -11.053 5.772 1.00 96.00 118 ARG A C 1
ATOM 868 O O . ARG A 1 118 ? -0.058 -10.775 5.395 1.00 96.00 118 ARG A O 1
ATOM 875 N N . PRO A 1 119 ? -2.196 -11.238 4.890 1.00 98.31 119 PRO A N 1
ATOM 876 C CA . PRO A 1 119 ? -2.074 -10.955 3.466 1.00 98.31 119 PRO A CA 1
ATOM 877 C C . PRO A 1 119 ? -1.534 -9.548 3.180 1.00 98.31 119 PRO A C 1
ATOM 879 O O . PRO A 1 119 ? -2.040 -8.555 3.703 1.00 98.31 119 PRO A O 1
ATOM 882 N N . LEU A 1 120 ? -0.539 -9.479 2.293 1.00 98.62 120 LEU A N 1
ATOM 883 C CA . LEU A 1 120 ? 0.026 -8.216 1.830 1.00 98.62 120 LEU A CA 1
ATOM 884 C C . LEU A 1 120 ? -0.693 -7.703 0.575 1.00 98.62 120 LEU A C 1
ATOM 886 O O . LEU A 1 120 ? -0.988 -8.481 -0.344 1.00 98.62 120 LEU A O 1
ATOM 890 N N . ILE A 1 121 ? -0.920 -6.390 0.539 1.00 98.69 121 ILE A N 1
ATOM 891 C CA . ILE A 1 121 ? -1.513 -5.644 -0.575 1.00 98.69 121 ILE A CA 1
ATOM 892 C C . ILE A 1 121 ? -0.414 -4.906 -1.349 1.00 98.69 121 ILE A C 1
ATOM 894 O O . ILE A 1 121 ? 0.405 -4.198 -0.758 1.00 98.69 121 ILE A O 1
ATOM 898 N N . ALA A 1 122 ? -0.428 -5.031 -2.675 1.00 98.00 122 ALA A N 1
ATOM 899 C CA . ALA A 1 122 ? 0.441 -4.288 -3.580 1.00 98.00 122 ALA A CA 1
ATOM 900 C C . ALA A 1 122 ? -0.382 -3.631 -4.699 1.00 98.00 122 ALA A C 1
ATOM 902 O O . ALA A 1 122 ? -0.931 -4.317 -5.570 1.00 98.00 122 ALA A O 1
ATOM 903 N N . LYS A 1 123 ? -0.449 -2.292 -4.696 1.00 97.38 123 LYS A N 1
ATOM 904 C CA . LYS A 1 123 ? -1.181 -1.499 -5.696 1.00 97.38 123 LYS A CA 1
ATOM 905 C C . LYS A 1 123 ? -0.340 -0.363 -6.303 1.00 97.38 123 LYS A C 1
ATOM 907 O O . LYS A 1 123 ? -0.523 0.809 -5.984 1.00 97.38 123 LYS A O 1
ATOM 912 N N . GLY A 1 124 ? 0.600 -0.711 -7.180 1.00 93.94 124 GLY A N 1
ATOM 913 C CA . GLY A 1 124 ? 1.516 0.234 -7.830 1.00 93.94 124 GLY A CA 1
ATOM 914 C C . GLY A 1 124 ? 0.844 1.131 -8.871 1.00 93.94 124 GLY A C 1
ATOM 915 O O . GLY A 1 124 ? -0.154 0.753 -9.485 1.00 93.94 124 GLY A O 1
ATOM 916 N N . ASN A 1 125 ? 1.402 2.325 -9.080 1.00 92.00 125 ASN A N 1
ATOM 917 C CA . ASN A 1 125 ? 1.048 3.171 -10.223 1.00 92.00 125 ASN A CA 1
ATOM 918 C C . ASN A 1 125 ? 1.516 2.527 -11.537 1.00 92.00 125 ASN A C 1
ATOM 920 O O . ASN A 1 125 ? 2.531 1.825 -11.555 1.00 92.00 125 ASN A O 1
ATOM 924 N N . ALA A 1 126 ? 0.811 2.800 -12.637 1.00 88.31 126 ALA A N 1
ATOM 925 C CA . ALA A 1 126 ? 1.191 2.337 -13.970 1.00 88.31 126 ALA A CA 1
ATOM 926 C C . ALA A 1 126 ? 2.364 3.160 -14.527 1.00 88.31 126 ALA A C 1
ATOM 928 O O . ALA A 1 126 ? 2.207 3.966 -15.433 1.00 88.31 126 ALA A O 1
ATOM 929 N N . GLY A 1 127 ? 3.558 2.980 -13.968 1.00 77.94 127 GLY A N 1
ATOM 930 C CA . GLY A 1 127 ? 4.738 3.779 -14.307 1.00 77.94 127 GLY A CA 1
ATOM 931 C C . GLY A 1 127 ? 4.856 5.061 -13.484 1.00 77.94 127 GLY A C 1
ATOM 932 O O . GLY A 1 127 ? 4.162 5.246 -12.479 1.00 77.94 127 GLY A O 1
ATOM 933 N N . ILE A 1 128 ? 5.784 5.929 -13.886 1.00 72.00 128 ILE A N 1
ATOM 934 C CA . ILE A 1 128 ? 6.136 7.138 -13.132 1.00 72.00 128 ILE A CA 1
ATOM 935 C C . ILE A 1 128 ? 5.331 8.316 -13.694 1.00 72.00 128 ILE A C 1
ATOM 937 O O . ILE A 1 128 ? 5.324 8.517 -14.910 1.00 72.00 128 ILE A O 1
ATOM 941 N N . PRO A 1 129 ? 4.678 9.135 -12.846 1.00 70.25 129 PRO A N 1
ATOM 942 C CA . PRO A 1 129 ? 3.948 10.304 -13.317 1.00 70.25 129 PRO A CA 1
ATOM 943 C C . PRO A 1 129 ? 4.898 11.292 -14.010 1.00 70.25 129 PRO A C 1
ATOM 945 O O . PRO A 1 129 ? 5.832 11.822 -13.403 1.00 70.25 129 PRO A O 1
ATOM 948 N N . LYS A 1 130 ? 4.638 11.568 -15.287 1.00 70.94 130 LYS A N 1
ATOM 949 C CA . LYS A 1 130 ? 5.344 12.547 -16.117 1.00 70.94 130 LYS A CA 1
ATOM 950 C C . LYS A 1 130 ? 4.411 13.698 -16.449 1.00 70.94 130 LYS A C 1
ATOM 952 O O . LYS A 1 130 ? 3.291 13.489 -16.897 1.00 70.94 130 LYS A O 1
ATOM 957 N N . TYR A 1 131 ? 4.879 14.924 -16.248 1.00 68.88 131 TYR A N 1
ATOM 958 C CA . TYR A 1 131 ? 4.131 16.104 -16.664 1.00 68.88 131 TYR A CA 1
ATOM 959 C C . TYR A 1 131 ? 4.351 16.339 -18.159 1.00 68.88 131 TYR A C 1
ATOM 961 O O . TYR A 1 131 ? 5.488 16.546 -18.585 1.00 68.88 131 TYR A O 1
ATOM 969 N N . HIS A 1 132 ? 3.280 16.289 -18.943 1.00 63.34 132 HIS A N 1
ATOM 970 C CA . HIS A 1 132 ? 3.297 16.539 -20.380 1.00 63.34 132 HIS A CA 1
ATOM 971 C C . HIS A 1 132 ? 2.096 17.423 -20.731 1.00 63.34 132 HIS A C 1
ATOM 973 O O . HIS A 1 132 ? 0.967 17.092 -20.381 1.00 63.34 132 HIS A O 1
ATOM 979 N N . ASP A 1 133 ? 2.345 18.580 -21.349 1.00 65.25 133 ASP A N 1
ATOM 980 C CA . ASP A 1 133 ? 1.320 19.522 -21.831 1.00 65.25 133 ASP A CA 1
ATOM 981 C C . ASP A 1 133 ? 0.195 19.865 -20.834 1.00 65.25 133 ASP A C 1
ATOM 983 O O . ASP A 1 133 ? -0.976 19.952 -21.193 1.00 65.25 133 ASP A O 1
ATOM 987 N N . GLY A 1 134 ? 0.530 20.072 -19.558 1.00 68.19 134 GLY A N 1
ATOM 988 C CA . GLY A 1 134 ? -0.460 20.451 -18.543 1.00 68.19 134 GLY A CA 1
ATOM 989 C C . GLY A 1 134 ? -1.091 19.276 -17.791 1.00 68.19 134 GLY A C 1
ATOM 990 O O . GLY A 1 134 ? -1.742 19.492 -16.767 1.00 68.19 134 GLY A O 1
ATOM 991 N N . HIS A 1 135 ? -0.858 18.044 -18.248 1.00 61.41 135 HIS A N 1
ATOM 992 C CA . HIS A 1 135 ? -1.458 16.829 -17.708 1.00 61.41 135 HIS A CA 1
ATOM 993 C C . HIS A 1 135 ? -0.400 15.861 -17.162 1.00 61.41 135 HIS A C 1
ATOM 995 O O . HIS A 1 135 ? 0.751 15.831 -17.603 1.00 61.41 135 HIS A O 1
ATOM 1001 N N . ILE A 1 136 ? -0.788 15.063 -16.166 1.00 66.50 136 ILE A N 1
ATOM 1002 C CA . ILE A 1 136 ? 0.044 13.974 -15.649 1.00 66.50 136 ILE A CA 1
ATOM 1003 C C . ILE A 1 136 ? -0.225 12.736 -16.504 1.00 66.50 136 ILE A C 1
ATOM 1005 O O . ILE A 1 136 ? -1.344 12.229 -16.531 1.00 66.50 136 ILE A O 1
ATOM 1009 N N . HIS A 1 137 ? 0.811 12.249 -17.177 1.00 64.88 137 HIS A N 1
ATOM 1010 C CA . HIS A 1 137 ? 0.807 11.016 -17.949 1.00 64.88 137 HIS A CA 1
ATOM 1011 C C . HIS A 1 137 ? 1.596 9.936 -17.220 1.00 64.88 137 HIS A C 1
ATOM 1013 O O . HIS A 1 137 ? 2.666 10.186 -16.669 1.00 64.88 137 HIS A O 1
ATOM 1019 N N . TYR A 1 138 ? 1.062 8.727 -17.249 1.00 74.62 138 TYR A N 1
ATOM 1020 C CA . TYR A 1 138 ? 1.680 7.529 -16.704 1.00 74.62 138 TYR A CA 1
ATOM 1021 C C . TYR A 1 138 ? 2.197 6.698 -17.878 1.00 74.62 138 TYR A C 1
ATOM 1023 O O . TYR A 1 138 ? 1.486 6.523 -18.866 1.00 74.62 138 TYR A O 1
ATOM 1031 N N . ASP A 1 139 ? 3.456 6.270 -17.818 1.00 79.25 139 ASP A N 1
ATOM 1032 C CA . ASP A 1 139 ? 4.159 5.627 -18.935 1.00 79.25 139 ASP A CA 1
ATOM 1033 C C . ASP A 1 139 ? 4.289 4.105 -18.801 1.00 79.25 139 ASP A C 1
ATOM 1035 O O . ASP A 1 139 ? 4.919 3.458 -19.638 1.00 79.25 139 ASP A O 1
ATOM 1039 N N . GLY A 1 140 ? 3.700 3.523 -17.759 1.00 83.81 140 GLY A N 1
ATOM 1040 C CA . GLY A 1 140 ? 3.682 2.085 -17.564 1.00 83.81 140 GLY A CA 1
ATOM 1041 C C . GLY A 1 140 ? 2.740 1.431 -18.557 1.00 83.81 140 GLY A C 1
ATOM 1042 O O . GLY A 1 140 ? 1.562 1.760 -18.618 1.00 83.81 140 GLY A O 1
ATOM 1043 N N . THR A 1 141 ? 3.271 0.497 -19.337 1.00 93.19 141 THR A N 1
ATOM 1044 C CA . THR A 1 141 ? 2.492 -0.263 -20.313 1.00 93.19 141 THR A CA 1
ATOM 1045 C C . THR A 1 141 ? 1.749 -1.424 -19.641 1.00 93.19 141 THR A C 1
ATOM 1047 O O . THR A 1 141 ? 2.137 -1.873 -18.555 1.00 93.19 141 THR A O 1
ATOM 1050 N N . PRO A 1 142 ? 0.724 -2.000 -20.297 1.00 96.38 142 PRO A N 1
ATOM 1051 C CA . PRO A 1 142 ? 0.082 -3.223 -19.820 1.00 96.38 142 PRO A CA 1
ATOM 1052 C C . PRO A 1 142 ? 1.057 -4.387 -19.587 1.00 96.38 142 PRO A C 1
ATOM 1054 O O . PRO A 1 142 ? 0.898 -5.122 -18.614 1.00 96.38 142 PRO A O 1
ATOM 1057 N N . ASP A 1 143 ? 2.087 -4.535 -20.426 1.00 96.44 143 ASP A N 1
ATOM 1058 C CA . ASP A 1 143 ? 3.101 -5.584 -20.261 1.00 96.44 143 ASP A CA 1
ATOM 1059 C C . ASP A 1 143 ? 4.029 -5.307 -19.063 1.00 96.44 143 ASP A C 1
ATOM 1061 O O . ASP A 1 143 ? 4.292 -6.222 -18.285 1.00 96.44 143 ASP A O 1
ATOM 1065 N N . LEU A 1 144 ? 4.427 -4.047 -18.833 1.00 95.38 144 LEU A N 1
ATOM 1066 C CA . LEU A 1 144 ? 5.184 -3.662 -17.634 1.00 95.38 144 LEU A CA 1
ATOM 1067 C C . LEU A 1 144 ? 4.392 -3.981 -16.358 1.00 95.38 144 LEU A C 1
ATOM 1069 O O . LEU A 1 144 ? 4.930 -4.529 -15.396 1.00 95.38 144 LEU A O 1
ATOM 1073 N N . MET A 1 145 ? 3.093 -3.669 -16.351 1.00 97.31 145 MET A N 1
ATOM 1074 C CA . MET A 1 145 ? 2.235 -3.976 -15.206 1.00 97.31 145 MET A CA 1
ATOM 1075 C C . MET A 1 145 ? 2.040 -5.483 -15.014 1.00 97.31 145 MET A C 1
ATOM 1077 O O . MET A 1 145 ? 1.903 -5.939 -13.877 1.00 97.31 145 MET A O 1
ATOM 1081 N N . ALA A 1 146 ? 2.097 -6.273 -16.088 1.00 98.00 146 ALA A N 1
ATOM 1082 C CA . ALA A 1 146 ? 2.103 -7.729 -16.010 1.00 98.00 146 ALA A CA 1
ATOM 1083 C C . ALA A 1 146 ? 3.353 -8.268 -15.294 1.00 98.00 146 ALA A C 1
ATOM 1085 O O . ALA A 1 146 ? 3.238 -9.141 -14.430 1.00 98.00 146 ALA A O 1
ATOM 1086 N N . ASP A 1 147 ? 4.529 -7.716 -15.605 1.00 97.50 147 ASP A N 1
ATOM 1087 C CA . ASP A 1 147 ? 5.787 -8.058 -14.932 1.00 97.50 147 ASP A CA 1
ATOM 1088 C C . ASP A 1 147 ? 5.763 -7.630 -13.460 1.00 97.50 147 ASP A C 1
ATOM 1090 O O . ASP A 1 147 ? 6.102 -8.420 -12.575 1.00 97.50 147 ASP A O 1
ATOM 1094 N N . TYR A 1 148 ? 5.255 -6.427 -13.179 1.00 97.44 148 TYR A N 1
ATOM 1095 C CA . TYR A 1 148 ? 5.031 -5.944 -11.816 1.00 97.44 148 TYR A CA 1
ATOM 1096 C C . TYR A 1 148 ? 4.144 -6.895 -11.006 1.00 97.44 148 TYR A C 1
ATOM 1098 O O . TYR A 1 148 ? 4.483 -7.215 -9.870 1.00 97.44 148 TYR A O 1
ATOM 1106 N N . ALA A 1 149 ? 3.027 -7.370 -11.565 1.00 98.25 149 ALA A N 1
ATOM 1107 C CA . ALA A 1 149 ? 2.101 -8.230 -10.834 1.00 98.25 149 ALA A CA 1
ATOM 1108 C C . ALA A 1 149 ? 2.759 -9.549 -10.402 1.00 98.25 149 ALA A C 1
ATOM 1110 O O . ALA A 1 149 ? 2.586 -10.003 -9.271 1.00 98.25 149 ALA A O 1
ATOM 1111 N N . VAL A 1 150 ? 3.554 -10.143 -11.291 1.00 98.56 150 VAL A N 1
ATOM 1112 C CA . VAL A 1 150 ? 4.296 -11.384 -11.029 1.00 98.56 150 VAL A CA 1
ATOM 1113 C C . VAL A 1 150 ? 5.336 -11.162 -9.936 1.00 98.56 150 VAL A C 1
ATOM 1115 O O . VAL A 1 150 ? 5.389 -11.928 -8.974 1.00 98.56 150 VAL A O 1
ATOM 1118 N N . LEU A 1 151 ? 6.100 -10.074 -10.030 1.00 98.25 151 LEU A N 1
ATOM 1119 C CA . LEU A 1 151 ? 7.083 -9.719 -9.013 1.00 98.25 151 LEU A CA 1
ATOM 1120 C C . LEU A 1 151 ? 6.422 -9.389 -7.667 1.00 98.25 151 LEU A C 1
ATOM 1122 O O . LEU A 1 151 ? 6.921 -9.817 -6.634 1.00 98.25 151 LEU A O 1
ATOM 1126 N N . ALA A 1 152 ? 5.267 -8.715 -7.648 1.00 98.25 152 ALA A N 1
ATOM 1127 C CA . ALA A 1 152 ? 4.509 -8.447 -6.424 1.00 98.25 152 ALA A CA 1
ATOM 1128 C C . ALA A 1 152 ? 4.108 -9.742 -5.704 1.00 98.25 152 AL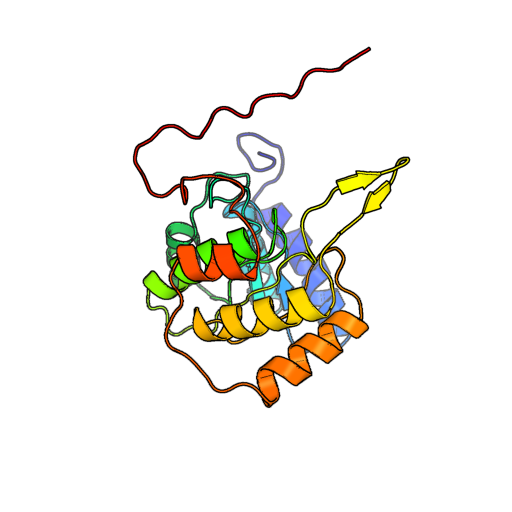A A C 1
ATOM 1130 O O . ALA A 1 152 ? 4.306 -9.866 -4.490 1.00 98.25 152 ALA A O 1
ATOM 1131 N N . ARG A 1 153 ? 3.604 -10.733 -6.451 1.00 98.38 153 ARG A N 1
ATOM 1132 C CA . ARG A 1 153 ? 3.296 -12.074 -5.927 1.00 98.38 153 ARG A CA 1
ATOM 1133 C C . ARG A 1 153 ? 4.540 -12.742 -5.343 1.00 98.38 153 ARG A C 1
ATOM 1135 O O . ARG A 1 153 ? 4.471 -13.335 -4.265 1.00 98.38 153 ARG A O 1
ATOM 1142 N N . ASP A 1 154 ? 5.665 -12.647 -6.042 1.00 98.25 154 ASP A N 1
ATOM 1143 C CA . ASP A 1 154 ? 6.913 -13.303 -5.649 1.00 98.25 154 ASP A CA 1
ATOM 1144 C C . ASP A 1 154 ? 7.591 -12.584 -4.457 1.00 98.25 154 ASP A C 1
ATOM 1146 O O . ASP A 1 154 ? 8.208 -13.233 -3.610 1.00 98.25 154 ASP A O 1
ATOM 1150 N N . CYS A 1 155 ? 7.361 -11.276 -4.281 1.00 97.62 155 CYS A N 1
ATOM 1151 C CA . CYS A 1 155 ? 7.696 -10.535 -3.057 1.00 97.62 155 CYS A CA 1
ATOM 1152 C C . CYS A 1 155 ? 6.864 -10.982 -1.840 1.00 97.62 155 CYS A C 1
ATOM 1154 O O . CYS A 1 155 ? 7.327 -10.854 -0.705 1.00 97.62 155 CYS A O 1
ATOM 1156 N N . GLY A 1 156 ? 5.667 -11.536 -2.063 1.00 97.00 156 GLY A N 1
ATOM 1157 C CA . GLY A 1 156 ? 4.779 -12.062 -1.020 1.00 97.00 156 GLY A CA 1
ATOM 1158 C C . GLY A 1 156 ? 3.377 -11.447 -0.984 1.00 97.00 156 GLY A C 1
ATOM 1159 O O . GLY A 1 156 ? 2.595 -11.804 -0.102 1.00 97.00 156 GLY A O 1
ATOM 1160 N N . ALA A 1 157 ? 3.035 -10.549 -1.915 1.00 98.12 157 ALA A N 1
ATOM 1161 C CA . ALA A 1 157 ? 1.690 -9.990 -2.004 1.00 98.12 157 ALA A CA 1
ATOM 1162 C C . ALA A 1 157 ? 0.656 -11.063 -2.371 1.00 98.12 157 ALA A C 1
ATOM 1164 O O . ALA A 1 157 ? 0.900 -11.934 -3.208 1.00 98.12 157 ALA A O 1
ATOM 1165 N N . LYS A 1 158 ? -0.518 -10.980 -1.739 1.00 98.00 158 LYS A N 1
ATOM 1166 C CA . LYS A 1 158 ? -1.682 -11.829 -2.043 1.00 98.00 158 LYS A CA 1
ATOM 1167 C C . LYS A 1 158 ? -2.796 -11.043 -2.726 1.00 98.00 158 LYS A C 1
ATOM 1169 O O . LYS A 1 158 ? -3.532 -11.613 -3.522 1.00 98.00 158 LYS A O 1
ATOM 1174 N N . LEU A 1 159 ? -2.899 -9.746 -2.435 1.00 98.38 159 LEU A N 1
ATOM 1175 C CA . LEU A 1 159 ? -3.839 -8.830 -3.073 1.00 98.38 159 LEU A CA 1
ATOM 1176 C C . LEU A 1 159 ? -3.045 -7.888 -3.978 1.00 98.38 159 LEU A C 1
ATOM 1178 O O . LEU A 1 159 ? -2.264 -7.068 -3.502 1.00 98.38 159 LEU A O 1
ATOM 1182 N N . ILE A 1 160 ? -3.199 -8.054 -5.291 1.00 98.56 160 ILE A N 1
ATOM 1183 C CA . ILE A 1 160 ? -2.381 -7.373 -6.299 1.00 98.56 160 ILE A CA 1
ATOM 1184 C C . ILE A 1 160 ? -3.304 -6.620 -7.248 1.00 98.56 160 ILE A C 1
ATOM 1186 O O . ILE A 1 160 ? -4.207 -7.205 -7.841 1.00 98.56 160 ILE A O 1
ATOM 1190 N N . GLY A 1 161 ? -3.057 -5.325 -7.407 1.00 96.94 161 GLY A N 1
ATOM 1191 C CA . GLY A 1 161 ? -3.810 -4.466 -8.313 1.00 96.94 161 GLY A CA 1
ATOM 1192 C C . GLY A 1 161 ? -2.982 -3.275 -8.777 1.00 96.94 161 GLY A C 1
ATOM 1193 O O . GLY A 1 161 ? -1.763 -3.247 -8.601 1.00 96.94 161 GLY A O 1
ATOM 1194 N N . GLY A 1 162 ? -3.652 -2.286 -9.363 1.00 95.38 162 GLY A N 1
ATOM 1195 C CA . GLY A 1 162 ? -3.032 -1.031 -9.781 1.00 95.38 162 GLY A CA 1
ATOM 1196 C C . GLY A 1 162 ? -3.675 0.200 -9.138 1.00 95.38 162 GLY A C 1
ATOM 1197 O O . GLY A 1 162 ? -4.813 0.162 -8.663 1.00 95.38 162 GLY A O 1
ATOM 1198 N N . CYS A 1 163 ? -2.911 1.284 -9.050 1.00 94.94 163 CYS A N 1
ATOM 1199 C CA . CYS A 1 163 ? -3.355 2.588 -8.562 1.00 94.94 163 CYS A CA 1
ATOM 1200 C C . CYS A 1 163 ? -3.415 3.581 -9.732 1.00 94.94 163 CYS A C 1
ATOM 1202 O O . CYS A 1 163 ? -4.007 3.266 -10.766 1.00 94.94 163 CYS A O 1
ATOM 1204 N N . CYS A 1 164 ? -2.820 4.764 -9.609 1.00 92.25 164 CYS A N 1
ATOM 1205 C CA . CYS A 1 164 ? -2.943 5.813 -10.614 1.00 92.25 164 CYS A CA 1
ATOM 1206 C C . CYS A 1 164 ? -2.356 5.372 -11.967 1.00 92.25 164 CYS A C 1
ATOM 1208 O O . CYS A 1 164 ? -1.335 4.682 -12.021 1.00 92.25 164 CYS A O 1
ATOM 1210 N N . GLY A 1 165 ? -3.028 5.747 -13.058 1.00 90.62 165 GLY A N 1
ATOM 1211 C CA . GLY A 1 165 ? -2.655 5.381 -14.430 1.00 90.62 165 GLY A CA 1
ATOM 1212 C C . GLY A 1 165 ? -3.058 3.967 -14.864 1.00 90.62 165 GLY A C 1
ATOM 1213 O O . GLY A 1 165 ? -2.982 3.654 -16.047 1.00 90.62 165 GLY A O 1
ATOM 1214 N N . THR A 1 166 ? -3.512 3.109 -13.945 1.00 94.00 166 THR A N 1
ATOM 1215 C CA . THR A 1 166 ? -3.923 1.744 -14.301 1.00 94.00 166 THR A CA 1
ATOM 1216 C C . THR A 1 166 ? -5.272 1.763 -15.015 1.00 94.00 166 THR A C 1
ATOM 1218 O O . THR A 1 166 ? -6.237 2.340 -14.524 1.00 94.00 166 THR A O 1
ATOM 1221 N N . MET A 1 167 ? -5.344 1.072 -16.151 1.00 95.56 167 MET A N 1
ATOM 1222 C CA . MET A 1 167 ? -6.546 0.925 -16.985 1.00 95.56 167 MET A CA 1
ATOM 1223 C C . MET A 1 167 ? -6.966 -0.554 -17.094 1.00 95.56 167 MET A C 1
ATOM 1225 O O . MET A 1 167 ? -6.147 -1.430 -16.806 1.00 95.56 167 MET A O 1
ATOM 1229 N N . PRO A 1 168 ? -8.191 -0.878 -17.559 1.00 97.75 168 PRO A N 1
ATOM 1230 C CA . PRO A 1 168 ? -8.657 -2.266 -17.676 1.00 97.75 168 PRO A CA 1
ATOM 1231 C C . PRO A 1 168 ? -7.719 -3.202 -18.457 1.00 97.75 168 PRO A C 1
ATOM 1233 O O . PRO A 1 168 ? -7.534 -4.350 -18.062 1.00 97.75 168 PRO A O 1
ATOM 1236 N N . GLU A 1 169 ? -7.071 -2.712 -19.516 1.00 97.56 169 GLU A N 1
ATOM 1237 C CA . GLU A 1 169 ? -6.067 -3.461 -20.292 1.00 97.56 169 GLU A CA 1
ATOM 1238 C C . GLU A 1 169 ? -4.849 -3.899 -19.458 1.00 97.56 169 GLU A C 1
ATOM 1240 O O . GLU A 1 169 ? -4.336 -5.005 -19.636 1.00 97.56 169 GLU A O 1
ATOM 1245 N N . HIS A 1 170 ? -4.432 -3.083 -18.485 1.00 97.81 170 HIS A N 1
ATOM 1246 C CA . HIS A 1 170 ? -3.369 -3.437 -17.548 1.00 97.81 170 HIS A CA 1
ATOM 1247 C C . HIS A 1 170 ? -3.829 -4.588 -16.659 1.00 97.81 170 HIS A C 1
ATOM 1249 O O . HIS A 1 170 ? -3.125 -5.584 -16.535 1.00 97.81 170 HIS A O 1
ATOM 1255 N N . LEU A 1 171 ? -5.039 -4.496 -16.097 1.00 98.19 171 LEU A N 1
ATOM 1256 C CA . LEU A 1 171 ? -5.592 -5.540 -15.229 1.00 98.19 171 LEU A CA 1
ATOM 1257 C C . LEU A 1 171 ? -5.755 -6.876 -15.966 1.00 98.19 171 LEU A C 1
ATOM 1259 O O . LEU A 1 171 ? -5.467 -7.928 -15.397 1.00 98.19 171 LEU A O 1
ATOM 1263 N N . GLN A 1 172 ? -6.157 -6.848 -17.240 1.00 98.38 172 GLN A N 1
ATOM 1264 C CA . GLN A 1 172 ? -6.229 -8.046 -18.083 1.00 98.38 172 GLN A CA 1
ATOM 1265 C C . GLN A 1 172 ? -4.855 -8.709 -18.242 1.00 98.38 172 GLN A C 1
ATOM 1267 O O . GLN A 1 172 ? -4.726 -9.919 -18.042 1.00 98.38 172 GLN A O 1
ATOM 1272 N N . LYS A 1 173 ? -3.815 -7.922 -18.541 1.00 98.44 173 LYS A N 1
ATOM 1273 C CA . LYS A 1 173 ? -2.438 -8.417 -18.686 1.00 98.44 173 LYS A CA 1
ATOM 1274 C C . LYS A 1 173 ? -1.838 -8.900 -17.366 1.00 98.44 173 LYS A C 1
ATOM 1276 O O . LYS A 1 173 ? -1.219 -9.963 -17.337 1.00 98.44 173 LYS A O 1
ATOM 1281 N N . MET A 1 174 ? -2.081 -8.182 -16.270 1.00 98.56 174 MET A N 1
ATOM 1282 C CA . MET A 1 174 ? -1.702 -8.587 -14.913 1.00 98.56 174 MET A CA 1
ATOM 1283 C C . MET A 1 174 ? -2.309 -9.939 -14.550 1.00 98.56 174 MET A C 1
ATOM 1285 O O . MET A 1 174 ? -1.589 -10.848 -14.139 1.00 98.56 174 MET A O 1
ATOM 1289 N N . ARG A 1 175 ? -3.621 -10.099 -14.758 1.00 98.50 175 ARG A N 1
ATOM 1290 C CA . ARG A 1 175 ? -4.324 -11.363 -14.527 1.00 98.50 175 ARG A CA 1
ATOM 1291 C C . ARG A 1 175 ? -3.728 -12.491 -15.365 1.00 98.50 175 ARG A C 1
ATOM 1293 O O . ARG A 1 175 ? -3.370 -13.528 -14.815 1.00 98.50 175 ARG A O 1
ATOM 1300 N N . GLN A 1 176 ? -3.578 -12.274 -16.672 1.00 98.62 176 GLN A N 1
ATOM 1301 C CA . GLN A 1 176 ? -3.019 -13.274 -17.578 1.00 98.62 176 GLN A CA 1
ATOM 1302 C C . GLN A 1 176 ? -1.617 -13.716 -17.132 1.00 98.62 176 GLN A C 1
ATOM 1304 O O . GLN A 1 176 ? -1.313 -14.907 -17.158 1.00 98.62 176 GLN A O 1
ATOM 1309 N N . ALA A 1 177 ? -0.757 -12.786 -16.716 1.00 98.50 177 ALA A N 1
ATOM 1310 C CA . ALA A 1 177 ? 0.579 -13.121 -16.237 1.00 98.50 177 ALA A CA 1
ATOM 1311 C C . ALA A 1 177 ? 0.553 -13.890 -14.909 1.00 98.50 177 ALA A C 1
ATOM 1313 O O . ALA A 1 177 ? 1.278 -14.874 -14.774 1.00 98.50 177 ALA A O 1
ATOM 1314 N N . LEU A 1 178 ? -0.303 -13.496 -13.962 1.00 98.44 178 LEU A N 1
ATOM 1315 C CA . LEU A 1 178 ? -0.457 -14.183 -12.676 1.00 98.44 178 LEU A CA 1
ATOM 1316 C C . LEU A 1 178 ? -0.974 -15.621 -12.825 1.00 98.44 178 LEU A C 1
ATOM 1318 O O . LEU A 1 178 ? -0.523 -16.495 -12.086 1.00 98.44 178 LEU A O 1
ATOM 1322 N N . GLU A 1 179 ? -1.887 -15.867 -13.769 1.00 98.06 179 GLU A N 1
ATOM 1323 C CA . GLU A 1 179 ? -2.460 -17.194 -14.037 1.00 98.06 179 GLU A CA 1
ATOM 1324 C C . GLU A 1 179 ? -1.493 -18.110 -14.810 1.00 98.06 179 GLU A C 1
ATOM 1326 O O . GLU A 1 179 ? -1.466 -19.314 -14.565 1.00 98.06 179 GLU A O 1
ATOM 1331 N N . ASN A 1 180 ? -0.687 -17.560 -15.728 1.00 98.19 180 ASN A N 1
ATOM 1332 C CA . ASN A 1 180 ? 0.104 -18.368 -16.667 1.00 98.19 180 ASN A CA 1
ATOM 1333 C C . ASN A 1 180 ? 1.595 -18.486 -16.327 1.00 98.19 180 ASN A C 1
ATOM 1335 O O . ASN A 1 180 ? 2.266 -19.374 -16.855 1.00 98.19 180 ASN A O 1
ATOM 1339 N N . ARG A 1 181 ? 2.153 -17.602 -15.490 1.00 97.69 181 ARG A N 1
ATOM 1340 C CA . ARG A 1 181 ? 3.582 -17.638 -15.141 1.00 97.69 181 ARG A CA 1
ATOM 1341 C C . ARG A 1 181 ? 3.783 -18.324 -13.786 1.00 97.69 181 ARG A C 1
ATOM 1343 O O . ARG A 1 181 ? 3.121 -17.942 -12.817 1.00 97.69 181 ARG A O 1
ATOM 1350 N N . PRO A 1 182 ? 4.703 -19.301 -13.671 1.00 95.88 182 PRO A N 1
ATOM 1351 C CA . PRO A 1 182 ? 4.924 -20.025 -12.421 1.00 95.88 182 PRO A CA 1
ATOM 1352 C C . PRO A 1 182 ? 5.427 -19.094 -11.314 1.00 95.88 182 PRO A C 1
ATOM 1354 O O . PRO A 1 182 ? 6.005 -18.040 -11.588 1.00 95.88 182 PRO A O 1
ATOM 1357 N N . LYS A 1 183 ? 5.202 -19.485 -10.055 1.00 94.56 183 LYS A N 1
ATOM 1358 C CA . LYS A 1 183 ? 5.756 -18.785 -8.890 1.00 94.56 183 LYS A CA 1
ATOM 1359 C C . LYS A 1 183 ? 7.276 -18.935 -8.854 1.00 94.56 183 LYS A C 1
ATOM 1361 O O . LYS A 1 183 ? 7.769 -20.050 -9.015 1.00 94.56 183 LYS A O 1
ATOM 1366 N N . SER A 1 184 ? 7.985 -17.832 -8.626 1.00 95.12 184 SER A N 1
ATOM 1367 C CA . SER A 1 184 ? 9.440 -17.821 -8.470 1.00 95.12 184 SER A CA 1
ATOM 1368 C C . SER A 1 184 ? 9.851 -17.604 -7.010 1.00 95.12 184 SER A C 1
ATOM 1370 O O . SER A 1 184 ? 9.016 -17.430 -6.114 1.00 95.12 184 SER A O 1
ATOM 1372 N N . ASN A 1 185 ? 11.160 -17.633 -6.771 1.00 95.88 185 ASN A N 1
ATOM 1373 C CA . ASN A 1 185 ? 11.746 -17.166 -5.523 1.00 95.88 185 ASN A CA 1
ATOM 1374 C C . ASN A 1 185 ? 11.527 -15.657 -5.359 1.00 95.88 185 ASN A C 1
ATOM 1376 O O . ASN A 1 185 ? 11.276 -14.937 -6.325 1.00 95.88 185 ASN A O 1
ATOM 1380 N N . ARG A 1 186 ? 11.653 -15.181 -4.117 1.00 96.69 186 ARG A N 1
ATOM 1381 C CA . ARG A 1 186 ? 11.620 -13.748 -3.814 1.00 96.69 186 ARG A CA 1
ATOM 1382 C C . ARG A 1 186 ? 12.710 -13.020 -4.622 1.00 96.69 186 ARG A C 1
ATOM 1384 O O . ARG A 1 186 ? 13.864 -13.437 -4.504 1.00 96.69 186 ARG A O 1
ATOM 1391 N N . PRO A 1 187 ? 12.369 -11.959 -5.377 1.00 96.94 187 PRO A N 1
ATOM 1392 C CA . PRO A 1 187 ? 13.328 -11.281 -6.239 1.00 96.94 187 PRO A CA 1
ATOM 1393 C C . PRO A 1 187 ? 14.308 -10.406 -5.447 1.00 96.94 187 PRO A C 1
ATOM 1395 O O . PRO A 1 187 ? 13.982 -9.922 -4.355 1.00 96.94 187 PRO A O 1
ATOM 1398 N N . THR A 1 188 ? 15.490 -10.163 -6.013 1.00 96.25 188 THR A N 1
ATOM 1399 C CA . THR A 1 188 ? 16.435 -9.151 -5.517 1.00 96.25 188 THR A CA 1
ATOM 1400 C C . THR A 1 188 ? 16.062 -7.745 -6.003 1.00 96.25 188 THR A C 1
ATOM 1402 O O . THR A 1 188 ? 15.240 -7.564 -6.906 1.00 96.25 188 THR A O 1
ATOM 1405 N N . LEU A 1 189 ? 16.673 -6.713 -5.410 1.00 93.19 189 LEU A N 1
ATOM 1406 C CA . LEU A 1 189 ? 16.466 -5.327 -5.848 1.00 93.19 189 LEU A CA 1
ATOM 1407 C C . LEU A 1 189 ? 17.001 -5.091 -7.272 1.00 93.19 189 LEU A C 1
ATOM 1409 O O . LEU A 1 189 ? 16.427 -4.300 -8.025 1.00 93.19 189 LEU A O 1
ATOM 1413 N N . GLU A 1 190 ? 18.063 -5.796 -7.663 1.00 94.31 190 GLU A N 1
ATOM 1414 C CA . GLU A 1 190 ? 18.623 -5.760 -9.015 1.00 94.31 190 GLU A CA 1
ATOM 1415 C C . GLU A 1 190 ? 17.659 -6.371 -10.037 1.00 94.31 190 GLU A C 1
ATOM 1417 O O . GLU A 1 190 ? 17.459 -5.790 -11.101 1.00 94.31 190 GLU A O 1
ATOM 1422 N N . GLU A 1 191 ? 17.014 -7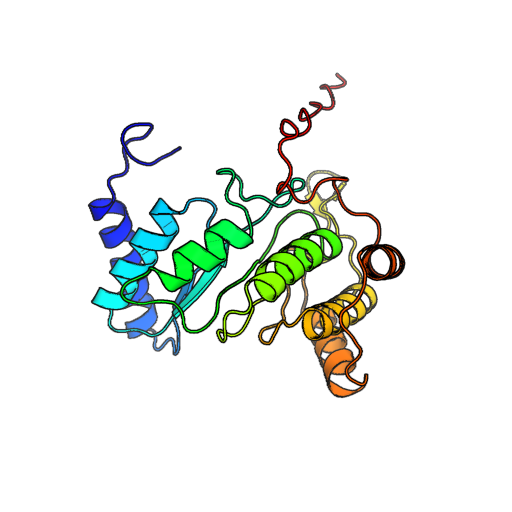.494 -9.708 1.00 96.06 191 GLU A N 1
ATOM 1423 C CA . GLU A 1 191 ? 16.009 -8.129 -10.573 1.00 96.06 191 GLU A CA 1
ATOM 1424 C C . GLU A 1 191 ? 14.775 -7.236 -10.754 1.00 96.06 191 GLU A C 1
ATOM 1426 O O . GLU A 1 191 ? 14.289 -7.068 -11.874 1.00 96.06 191 GLU A O 1
ATOM 1431 N N . ILE A 1 192 ? 14.310 -6.592 -9.675 1.00 94.81 192 ILE A N 1
ATOM 1432 C CA . ILE A 1 192 ? 13.229 -5.597 -9.745 1.00 94.81 192 ILE A CA 1
ATOM 1433 C C . ILE A 1 192 ? 13.632 -4.432 -10.652 1.00 94.81 192 ILE A C 1
ATOM 1435 O O . ILE A 1 192 ? 12.843 -4.012 -11.497 1.00 94.81 192 ILE A O 1
ATOM 1439 N N . THR A 1 193 ? 14.860 -3.929 -10.508 1.00 92.38 193 THR A N 1
ATOM 1440 C CA . THR A 1 193 ? 15.369 -2.818 -11.323 1.00 92.38 193 THR A CA 1
ATOM 1441 C C . THR A 1 193 ? 15.464 -3.193 -12.799 1.00 92.38 193 THR A C 1
ATOM 1443 O O . THR A 1 193 ? 15.085 -2.404 -13.664 1.00 92.38 193 THR A O 1
ATOM 1446 N N . ALA A 1 194 ? 15.948 -4.399 -13.095 1.00 92.12 194 ALA A N 1
ATOM 1447 C CA . ALA A 1 194 ? 16.077 -4.894 -14.459 1.00 92.12 194 ALA A CA 1
ATOM 1448 C C . ALA A 1 194 ? 14.716 -5.032 -15.158 1.00 92.12 194 ALA A C 1
ATOM 1450 O O . ALA A 1 194 ? 14.618 -4.758 -16.352 1.00 92.12 194 ALA A O 1
ATOM 1451 N N . ALA A 1 195 ? 13.674 -5.428 -14.421 1.00 92.44 195 ALA A N 1
ATOM 1452 C CA . ALA A 1 195 ? 12.336 -5.626 -14.969 1.00 92.44 195 ALA A CA 1
ATOM 1453 C C . ALA A 1 195 ? 11.503 -4.335 -15.040 1.00 92.44 195 ALA A C 1
ATOM 1455 O O . ALA A 1 195 ? 10.809 -4.106 -16.027 1.00 92.44 195 ALA A O 1
ATOM 1456 N N . LEU A 1 196 ? 11.543 -3.500 -13.997 1.00 90.81 196 LEU A N 1
ATOM 1457 C CA . LEU A 1 196 ? 10.603 -2.383 -13.817 1.00 90.81 196 LEU A CA 1
ATOM 1458 C C . LEU A 1 196 ? 11.245 -0.996 -13.932 1.00 90.81 196 LEU A C 1
ATOM 1460 O O . LEU A 1 196 ? 10.543 0.014 -13.859 1.00 90.81 196 LEU A O 1
ATOM 1464 N N . GLY A 1 197 ? 12.564 -0.937 -14.110 1.00 87.31 197 GLY A N 1
ATOM 1465 C CA . GLY A 1 197 ? 13.334 0.301 -14.097 1.00 87.31 197 GLY A CA 1
ATOM 1466 C C . GLY A 1 197 ? 13.840 0.690 -12.701 1.00 87.31 197 GLY A C 1
ATOM 1467 O O . GLY A 1 197 ? 13.537 0.029 -11.704 1.00 87.31 197 GLY A O 1
ATOM 1468 N N . PRO A 1 198 ? 14.650 1.761 -12.615 1.00 84.69 198 PRO A N 1
ATOM 1469 C CA . PRO A 1 198 ? 15.349 2.139 -11.390 1.00 84.69 198 PRO A CA 1
ATOM 1470 C C . PRO A 1 198 ? 14.394 2.535 -10.260 1.00 84.69 198 PRO A C 1
ATOM 1472 O O . PRO A 1 198 ? 13.289 3.028 -10.492 1.00 84.69 198 PRO A O 1
ATOM 1475 N N . PHE A 1 199 ? 14.859 2.368 -9.022 1.00 82.25 199 PHE A N 1
ATOM 1476 C CA . PHE A 1 199 ? 14.233 2.993 -7.858 1.00 82.25 199 PHE A CA 1
ATOM 1477 C C . PHE A 1 199 ? 14.420 4.506 -7.902 1.00 82.25 199 PHE A C 1
ATOM 1479 O O . PHE A 1 199 ? 15.419 5.021 -8.410 1.00 82.25 199 PHE A O 1
ATOM 1486 N N . SER A 1 200 ? 13.485 5.227 -7.302 1.00 77.62 200 SER A N 1
ATOM 1487 C CA . SER A 1 200 ? 13.580 6.681 -7.185 1.00 77.62 200 SER A CA 1
ATOM 1488 C C . SER A 1 200 ? 14.598 7.157 -6.142 1.00 77.62 200 SER A C 1
ATOM 1490 O O . SER A 1 200 ? 15.000 8.322 -6.175 1.00 77.62 200 SER A O 1
ATOM 1492 N N . SER A 1 201 ? 15.064 6.281 -5.243 1.00 71.25 201 SER A N 1
ATOM 1493 C CA . SER A 1 201 ? 16.207 6.562 -4.368 1.00 71.25 201 SER A CA 1
ATOM 1494 C C . SER A 1 201 ? 17.030 5.316 -4.036 1.00 71.25 201 SER A C 1
ATOM 1496 O O . SER A 1 201 ? 16.533 4.191 -4.088 1.00 71.25 201 SER A O 1
ATOM 1498 N N . ALA A 1 202 ? 18.285 5.530 -3.635 1.00 65.69 202 ALA A N 1
ATOM 1499 C CA . ALA A 1 202 ? 19.203 4.465 -3.230 1.00 65.69 202 ALA A CA 1
ATOM 1500 C C . ALA A 1 202 ? 18.920 3.885 -1.827 1.00 65.69 202 ALA A C 1
ATOM 1502 O O . ALA A 1 202 ? 19.420 2.810 -1.517 1.00 65.69 202 ALA A O 1
ATOM 1503 N N . SER A 1 203 ? 18.140 4.573 -0.983 1.00 68.44 203 SER A N 1
ATOM 1504 C CA . SER A 1 203 ? 17.847 4.157 0.398 1.00 68.44 203 SER A CA 1
ATOM 1505 C C . SER A 1 203 ? 16.394 3.708 0.530 1.00 68.44 203 SER A C 1
ATOM 1507 O O . SER A 1 203 ? 15.492 4.337 -0.018 1.00 68.44 203 SER A O 1
ATOM 1509 N N . ASP A 1 204 ? 16.154 2.631 1.272 1.00 65.50 204 ASP A N 1
ATOM 1510 C CA . ASP A 1 204 ? 14.809 2.184 1.660 1.00 65.50 204 ASP A CA 1
ATOM 1511 C C . ASP A 1 204 ? 14.275 2.921 2.902 1.00 65.50 204 ASP A C 1
ATOM 1513 O O . ASP A 1 204 ? 13.226 2.575 3.447 1.00 65.50 204 ASP A O 1
ATOM 1517 N N . GLY A 1 205 ? 15.027 3.919 3.370 1.00 60.22 205 GLY A N 1
ATOM 1518 C CA . GLY A 1 205 ? 14.700 4.706 4.538 1.00 60.22 205 GLY A CA 1
ATOM 1519 C C . GLY A 1 205 ? 14.975 3.994 5.856 1.00 60.22 205 GLY A C 1
ATOM 1520 O O . GLY A 1 205 ? 14.670 4.582 6.878 1.00 60.22 205 GLY A O 1
ATOM 1521 N N . THR A 1 206 ? 15.534 2.786 5.906 1.00 58.06 206 THR A N 1
ATOM 1522 C CA . THR A 1 206 ? 15.757 2.054 7.171 1.00 58.06 206 THR A CA 1
ATOM 1523 C C . THR A 1 206 ? 17.133 2.284 7.812 1.00 58.06 206 THR A C 1
ATOM 1525 O O . THR A 1 206 ? 17.355 1.823 8.929 1.00 58.06 206 THR A O 1
ATOM 1528 N N . GLY A 1 207 ? 18.036 3.026 7.155 1.00 55.38 207 GLY A N 1
ATOM 1529 C CA . GLY A 1 207 ? 19.350 3.407 7.699 1.00 55.38 207 GLY A CA 1
ATOM 1530 C C . GLY A 1 207 ? 19.344 4.675 8.570 1.00 55.38 207 GLY A C 1
ATOM 1531 O O . GLY A 1 207 ? 18.418 5.482 8.493 1.00 55.38 207 GLY A O 1
ATOM 1532 N N . ASP A 1 208 ? 20.415 4.865 9.353 1.00 48.19 208 ASP A N 1
ATOM 1533 C CA . ASP A 1 208 ? 20.688 6.070 10.170 1.00 48.19 208 ASP A CA 1
ATOM 1534 C C . ASP A 1 208 ? 21.055 7.311 9.331 1.00 48.19 208 ASP A C 1
ATOM 1536 O O . ASP A 1 208 ? 21.231 8.414 9.859 1.00 48.19 208 ASP A O 1
ATOM 1540 N N . ASP A 1 209 ? 21.183 7.148 8.014 1.00 47.56 209 ASP A N 1
ATOM 1541 C CA . ASP A 1 209 ? 21.498 8.238 7.106 1.00 47.56 209 ASP A CA 1
ATOM 1542 C C . ASP A 1 209 ? 20.337 9.235 7.025 1.00 47.56 209 ASP A C 1
ATOM 1544 O O . ASP A 1 209 ? 19.168 8.878 6.848 1.00 47.56 209 ASP A O 1
ATOM 1548 N N . ALA A 1 210 ? 20.675 10.521 7.132 1.00 43.38 210 ALA A N 1
ATOM 1549 C CA . ALA A 1 210 ? 19.716 11.608 7.006 1.00 43.38 210 ALA A CA 1
ATOM 1550 C C . ALA A 1 210 ? 18.910 11.474 5.696 1.00 43.38 210 ALA A C 1
ATOM 1552 O O . ALA A 1 210 ? 19.486 11.123 4.660 1.00 43.38 210 ALA A O 1
ATOM 1553 N N . PRO A 1 211 ? 17.597 11.787 5.704 1.00 46.84 211 PRO A N 1
ATOM 1554 C CA . PRO A 1 211 ? 16.772 11.686 4.508 1.00 46.84 211 PRO A CA 1
ATOM 1555 C C . PRO A 1 211 ? 17.422 12.463 3.354 1.00 46.84 211 PRO A C 1
ATOM 1557 O O . PRO A 1 211 ? 17.912 13.581 3.572 1.00 46.84 211 PRO A O 1
ATOM 1560 N N . PRO A 1 212 ? 17.447 11.905 2.129 1.00 46.44 212 PRO A N 1
ATOM 1561 C CA . PRO A 1 212 ? 18.060 12.580 0.996 1.00 46.44 212 PRO A CA 1
ATOM 1562 C C . PRO A 1 212 ? 17.417 13.959 0.824 1.00 46.44 212 PRO A C 1
ATOM 1564 O O . PRO A 1 212 ? 16.190 14.096 0.808 1.00 46.44 212 PRO A O 1
ATOM 1567 N N . LYS A 1 213 ? 18.245 15.008 0.725 1.00 40.62 213 LYS A N 1
ATOM 1568 C CA . LYS A 1 213 ? 17.759 16.372 0.485 1.00 40.62 213 LYS A CA 1
ATOM 1569 C C . LYS A 1 213 ? 16.927 16.365 -0.796 1.00 40.62 213 LYS A C 1
ATOM 1571 O O . LYS A 1 213 ? 17.460 16.113 -1.872 1.00 40.62 213 LYS A O 1
ATOM 1576 N N . ARG A 1 214 ? 15.633 16.687 -0.690 1.00 46.06 214 ARG A N 1
ATOM 1577 C CA . ARG A 1 214 ? 14.791 17.003 -1.852 1.00 46.06 214 ARG A CA 1
ATOM 1578 C C . ARG A 1 214 ? 15.433 18.167 -2.605 1.00 46.06 214 ARG A C 1
ATOM 1580 O O . ARG A 1 214 ? 15.302 19.321 -2.193 1.00 46.06 214 ARG A O 1
ATOM 1587 N N . GLU A 1 215 ? 16.118 17.886 -3.708 1.00 40.38 215 GLU A N 1
ATOM 1588 C CA . GLU A 1 215 ? 16.518 18.929 -4.644 1.00 40.38 215 GLU A CA 1
ATOM 1589 C C . GLU A 1 215 ? 15.253 19.506 -5.280 1.00 40.38 215 GLU A C 1
ATOM 1591 O O . GLU A 1 215 ? 14.604 18.893 -6.130 1.00 40.38 215 GLU A O 1
ATOM 1596 N N . ARG A 1 216 ? 14.873 20.714 -4.854 1.00 41.09 216 ARG A N 1
ATOM 1597 C CA . ARG A 1 216 ? 13.917 21.532 -5.597 1.00 41.09 216 ARG A CA 1
ATOM 1598 C C . ARG A 1 216 ? 14.547 21.826 -6.957 1.00 41.09 216 ARG A C 1
ATOM 1600 O O . ARG A 1 216 ? 15.365 22.737 -7.062 1.00 41.09 216 ARG A O 1
ATOM 1607 N N . ARG A 1 217 ? 14.167 21.079 -7.998 1.00 44.62 217 ARG A N 1
ATOM 1608 C CA . ARG A 1 217 ? 14.433 21.483 -9.385 1.00 44.62 217 ARG A CA 1
ATOM 1609 C C . ARG A 1 217 ? 13.833 22.874 -9.569 1.00 44.62 217 ARG A C 1
ATOM 1611 O O . ARG A 1 217 ? 12.620 23.055 -9.495 1.00 44.62 217 ARG A O 1
ATOM 1618 N N . GLY A 1 218 ? 14.718 23.860 -9.681 1.00 40.50 218 GLY A N 1
ATOM 1619 C CA . GLY A 1 218 ? 14.365 25.269 -9.698 1.00 40.50 218 GLY A CA 1
ATOM 1620 C C . GLY A 1 218 ? 13.372 25.597 -10.806 1.00 40.50 218 GLY A C 1
ATOM 1621 O O . GLY A 1 218 ? 13.455 25.059 -11.911 1.00 40.50 218 GLY A O 1
ATOM 1622 N N . ARG A 1 219 ? 12.468 26.533 -10.494 1.00 47.50 219 ARG A N 1
ATOM 1623 C CA . ARG A 1 219 ? 11.787 27.384 -11.475 1.00 47.50 219 ARG A CA 1
ATOM 1624 C C . ARG A 1 219 ? 12.813 27.820 -12.525 1.00 47.50 219 ARG A C 1
ATOM 1626 O O . ARG A 1 219 ? 13.707 28.602 -12.210 1.00 47.50 219 ARG A O 1
ATOM 1633 N N . ARG A 1 220 ? 12.691 27.316 -13.751 1.00 45.38 220 ARG A N 1
ATOM 1634 C CA . ARG A 1 220 ? 13.204 28.029 -14.920 1.00 45.38 220 ARG A CA 1
ATOM 1635 C C . ARG A 1 220 ? 12.090 28.972 -15.358 1.00 45.38 220 ARG A C 1
ATOM 1637 O O . ARG A 1 220 ? 10.948 28.530 -15.481 1.00 45.38 220 ARG A O 1
ATOM 1644 N N . GLY A 1 221 ? 12.431 30.259 -15.387 1.00 40.44 221 GLY A N 1
ATOM 1645 C CA . GLY A 1 221 ? 11.569 31.334 -15.873 1.00 40.44 221 GLY A CA 1
ATOM 1646 C C . GLY A 1 221 ? 11.414 31.324 -17.381 1.00 40.44 221 GLY A C 1
ATOM 1647 O O . GLY A 1 221 ? 11.925 30.379 -18.025 1.00 40.44 221 GLY A O 1
#

Foldseek 3Di:
DCEPPVHDDHLVNLLVVLLVVLLVVVVVPDQEAEAAADQDLSSVLSNQNSNVVSVGAYEHAHEAELQLHGPVLHHLLNVLVSQVPHPRHHQEYAYAEYFFLLSRLLSLLVNVVNVDPHAYAGAGAQAGFDDDPNDTAHDRDLQLLLLSLLLSVQSPHPHYYYDHNDDPSSVVSVVVSVVPPDHDHNDDSVRSCVRNNDRSDPHSSPDPDDRPPPPPPDDDD

Secondary structure (DSSP, 8-state):
--BTTTSSB-HHHHHHHHHHHHHHHHHTT-SSEEEEEE--HHHHHHHHHHHHHHT--EEEEE-B-TTSBBTT--BHHHHHHHHHT-SS--SEEEEE-SS-HHHHHHHHHHHHHTT-SSPEEEEE-SS-EEEETTEEEE---HHHHHHHHHHHHHHTEEEEEE-TT--HHHHHHHHHHHHHSPP-PPPPHHHHHHHH---S-S--S-SSSPPPP--------

Radius of gyration: 17.94 Å; chains: 1; bounding box: 47×51×41 Å

Sequence (221 aa):
DIFEPMGTMTHALAVEIFHEQAEGLKEGGADVLWLETISAPEEYRAAAEAFALAGMDWCGTMSFDTAGRTMMGVTSAQMALMVEQLPNPPMAFGANCGTGASDLLRTVLGFAAQRSDRPLIAKGNAGIPKYHDGHIHYDGTPDLMADYAVLARDCGAKLIGGCCGTMPEHLQKMRQALENRPKSNRPTLEEITAALGPFSSASDGTGDDAPPKRERRGRRG